Protein AF-F9UIY3-F1 (afdb_monomer_lite)

Foldseek 3Di:
DLVVVCVVVVHDSVVSVVVVVVVVVVCVVVCVPPNPPDDPPPDPPPPDPLPLDDDDLQQWWWDFQFPAIETEHEPEPVLVVVLCQQFPDTDSDDDPDDPPRHKYWYWDDYQAWTWIRINSRTDDIDGGSLVSNVVSLVVLNCRSAVPVQFPDKAQFWKWAPDPPDIDTGHDDPPPCRLLVLLQVLLVPIHTQDHRIWTAHPVGDTTRSRGFGFDFPVSCVVCCVSCVVVVPDDPDDVGTDGGGRD

Sequence (245 aa):
MARAIADRFDLEEKVAWQHLAALSHQWRSAGLFDPPETAISSAPQIAASPDVSAPPAALLHWFCAGDRRVGLAVDDEYLARRLFDLLPSVERAAPTGSAADGHWLHLRGDSSAWRIIVDGCPGETGIGAEHALVETIGALIEIGCRAEERLLVVHGAGLSFDDRQALLLIAPGGSGKTTLAAALNAAGYGLLSDDVVPVEEDGALIALGTPLCVKAGSWSVLAACRPDLSNDSLTSNAFYLRRFL

Radius of gyration: 20.59 Å; chains: 1; bounding box: 48×45×49 Å

Structure (mmCIF, N/CA/C/O backbone):
data_AF-F9UIY3-F1
#
_entry.id   AF-F9UIY3-F1
#
loop_
_atom_site.group_PDB
_atom_site.id
_atom_site.type_symbol
_atom_site.label_atom_id
_atom_site.label_alt_id
_atom_site.label_comp_id
_atom_site.label_asym_id
_atom_site.label_entity_id
_atom_site.label_seq_id
_atom_site.pdbx_PDB_ins_code
_atom_site.Cartn_x
_atom_site.Cartn_y
_atom_site.Cartn_z
_atom_site.occupancy
_atom_site.B_iso_or_equiv
_atom_site.auth_seq_id
_atom_site.auth_comp_id
_atom_site.auth_asym_id
_atom_site.auth_atom_id
_atom_site.pdbx_PDB_model_num
ATOM 1 N N . MET A 1 1 ? 14.385 30.641 13.352 1.00 76.62 1 MET A N 1
ATOM 2 C CA . MET A 1 1 ? 13.870 29.313 12.948 1.00 76.62 1 MET A CA 1
ATOM 3 C C . MET A 1 1 ? 14.113 28.260 14.024 1.00 76.62 1 MET A C 1
ATOM 5 O O . MET A 1 1 ? 13.132 27.732 14.517 1.00 76.62 1 MET A O 1
ATOM 9 N N . ALA A 1 2 ? 15.357 28.019 14.464 1.00 79.56 2 ALA A N 1
ATOM 10 C CA . ALA A 1 2 ? 15.665 27.050 15.530 1.00 79.56 2 ALA A CA 1
ATOM 11 C C . ALA A 1 2 ? 14.848 27.245 16.814 1.00 79.56 2 ALA A C 1
ATOM 13 O O . ALA A 1 2 ? 14.231 26.299 17.278 1.00 79.56 2 ALA A O 1
ATOM 14 N N . ARG A 1 3 ? 14.751 28.482 17.316 1.00 76.50 3 ARG A N 1
ATOM 15 C CA . ARG A 1 3 ? 13.919 28.814 18.481 1.00 76.50 3 ARG A CA 1
ATOM 16 C C . ARG A 1 3 ? 12.433 28.479 18.296 1.00 76.50 3 ARG A C 1
ATOM 18 O O . ARG A 1 3 ? 11.828 27.898 19.175 1.00 76.50 3 ARG A O 1
ATOM 25 N N . ALA A 1 4 ? 11.871 28.735 17.113 1.00 77.06 4 ALA A N 1
ATOM 26 C CA . ALA A 1 4 ? 10.478 28.387 16.814 1.00 77.06 4 ALA A CA 1
ATOM 27 C C . ALA A 1 4 ? 10.241 26.864 16.745 1.00 77.06 4 ALA A C 1
ATOM 29 O O . ALA A 1 4 ? 9.156 26.395 17.070 1.00 77.06 4 ALA A O 1
ATOM 30 N N . ILE A 1 5 ? 11.248 26.090 16.326 1.00 78.81 5 ILE A N 1
ATOM 31 C CA . ILE A 1 5 ? 11.211 24.619 16.349 1.00 78.81 5 ILE A CA 1
ATOM 32 C C . ILE A 1 5 ? 11.377 24.109 17.782 1.00 78.81 5 ILE A C 1
ATOM 34 O O . ILE A 1 5 ? 10.637 23.225 18.197 1.00 78.81 5 ILE A O 1
ATOM 38 N N . ALA A 1 6 ? 12.301 24.694 18.542 1.00 86.25 6 ALA A N 1
ATOM 39 C CA . ALA A 1 6 ? 12.521 24.388 19.949 1.00 86.25 6 ALA A CA 1
ATOM 40 C C . ALA A 1 6 ? 11.232 24.565 20.762 1.00 86.25 6 ALA A C 1
ATOM 42 O O . ALA A 1 6 ? 10.777 23.621 21.398 1.00 86.25 6 ALA A O 1
ATOM 43 N N . ASP A 1 7 ? 10.578 25.720 20.613 1.00 77.56 7 ASP A N 1
ATOM 44 C CA . ASP A 1 7 ? 9.331 26.044 21.306 1.00 77.56 7 ASP A CA 1
ATOM 45 C C . ASP A 1 7 ? 8.163 25.135 20.874 1.00 77.56 7 ASP A C 1
ATOM 47 O O . ASP A 1 7 ? 7.302 24.797 21.681 1.00 77.56 7 ASP A O 1
ATOM 51 N N . ARG A 1 8 ? 8.105 24.725 19.597 1.00 79.81 8 ARG A N 1
ATOM 52 C CA . ARG A 1 8 ? 6.998 23.901 19.078 1.00 79.81 8 ARG A CA 1
ATOM 53 C C . ARG A 1 8 ? 7.124 22.414 19.408 1.00 79.81 8 ARG A C 1
ATOM 55 O O . ARG A 1 8 ? 6.102 21.735 19.474 1.00 79.81 8 ARG A O 1
ATOM 62 N N . PHE A 1 9 ? 8.343 21.913 19.571 1.00 78.75 9 PHE A N 1
ATOM 63 C CA . PHE A 1 9 ? 8.617 20.492 19.802 1.00 78.75 9 PHE A CA 1
ATOM 64 C C . PHE A 1 9 ? 9.199 20.203 21.192 1.00 78.75 9 PHE A C 1
ATOM 66 O O . PHE A 1 9 ? 9.647 19.085 21.421 1.00 78.75 9 PHE A O 1
ATOM 73 N N . ASP A 1 10 ? 9.179 21.190 22.095 1.00 87.44 10 ASP A N 1
ATOM 74 C CA . ASP A 1 10 ? 9.712 21.100 23.462 1.00 87.44 10 ASP A CA 1
ATOM 75 C C . ASP A 1 10 ? 11.163 20.584 23.497 1.00 87.44 10 ASP A C 1
ATOM 77 O O . ASP A 1 10 ? 11.534 19.676 24.238 1.00 87.44 10 ASP A O 1
ATOM 81 N N . LEU A 1 11 ? 11.994 21.137 22.608 1.00 86.69 11 LEU A N 1
ATOM 82 C CA . LEU A 1 11 ? 13.413 20.805 22.505 1.00 86.69 11 LEU A CA 1
ATOM 83 C C . LEU A 1 11 ? 14.258 21.930 23.095 1.00 86.69 11 LEU A C 1
ATOM 85 O O . LEU A 1 11 ? 13.930 23.107 22.960 1.00 86.69 11 LEU A O 1
ATOM 89 N N . GLU A 1 12 ? 15.426 21.592 23.641 1.00 93.19 12 GLU A N 1
ATOM 90 C CA . GLU A 1 12 ? 16.447 22.606 23.900 1.00 93.19 12 GLU A CA 1
ATOM 91 C C . GLU A 1 12 ? 16.850 23.293 22.585 1.00 93.19 12 GLU A C 1
ATOM 93 O O . GLU A 1 12 ? 17.126 22.632 21.578 1.00 93.19 12 GLU A O 1
ATOM 98 N N . GLU A 1 13 ? 16.957 24.626 22.587 1.00 90.56 13 GLU A N 1
ATOM 99 C CA . GLU A 1 13 ? 17.283 25.399 21.378 1.00 90.56 13 GLU A CA 1
ATOM 100 C C . GLU A 1 13 ? 18.596 24.933 20.724 1.00 90.56 13 GLU A C 1
ATOM 102 O O . GLU A 1 13 ? 18.718 24.906 19.498 1.00 90.56 13 GLU A O 1
ATOM 107 N N . LYS A 1 14 ? 19.560 24.479 21.535 1.00 90.81 14 LYS A N 1
ATOM 108 C CA . LYS A 1 14 ? 20.824 23.898 21.067 1.00 90.81 14 LYS A CA 1
ATOM 109 C C . LYS A 1 14 ? 20.617 22.612 20.257 1.00 90.81 14 LYS A C 1
ATOM 111 O O . LYS A 1 14 ? 21.277 22.433 19.236 1.00 90.81 14 LYS A O 1
ATOM 116 N N . VAL A 1 15 ? 19.701 21.744 20.684 1.00 84.56 15 VAL A N 1
ATOM 117 C CA . VAL A 1 15 ? 19.361 20.492 19.989 1.00 84.56 15 VAL A CA 1
ATOM 118 C C . VAL A 1 15 ? 18.613 20.796 18.691 1.00 84.56 15 VAL A C 1
ATOM 120 O O . VAL A 1 15 ? 18.961 20.264 17.638 1.00 84.56 15 VAL A O 1
ATOM 123 N N . ALA A 1 16 ? 17.658 21.732 18.721 1.00 87.12 16 ALA A N 1
ATOM 124 C CA . ALA A 1 16 ? 16.969 22.192 17.514 1.00 87.12 16 ALA A CA 1
ATOM 125 C C . ALA A 1 16 ? 17.950 22.774 16.476 1.00 87.12 16 ALA A C 1
ATOM 127 O O . ALA A 1 16 ? 17.826 22.506 15.279 1.00 87.12 16 ALA A O 1
ATOM 128 N N . TRP A 1 17 ? 18.968 23.517 16.926 1.00 92.75 17 TRP A N 1
ATOM 129 C CA . TRP A 1 17 ? 20.051 24.001 16.066 1.00 92.75 17 TRP A CA 1
ATOM 130 C C . TRP A 1 17 ? 20.895 22.879 15.471 1.00 92.75 17 TRP A C 1
ATOM 132 O O . TRP A 1 17 ? 21.209 22.934 14.284 1.00 92.75 17 TRP A O 1
ATOM 142 N N . GLN A 1 18 ? 21.252 21.864 16.258 1.00 89.62 18 GLN A N 1
ATOM 143 C CA . GLN A 1 18 ? 22.006 20.712 15.763 1.00 89.62 18 GLN A CA 1
ATOM 144 C C . GLN A 1 18 ? 21.230 19.957 14.681 1.00 89.62 18 GLN A C 1
ATOM 146 O O . GLN A 1 18 ? 21.801 19.635 13.641 1.00 89.62 18 GLN A O 1
ATOM 151 N N . HIS A 1 19 ? 19.926 19.747 14.878 1.00 83.19 19 HIS A N 1
ATOM 152 C CA . HIS A 1 19 ? 19.066 19.115 13.877 1.00 83.19 19 HIS A CA 1
ATOM 153 C C . HIS A 1 19 ? 18.969 19.951 12.600 1.00 83.19 19 HIS A C 1
ATOM 155 O O . HIS A 1 19 ? 19.180 19.426 11.511 1.00 83.19 19 HIS A O 1
ATOM 161 N N . LEU A 1 20 ? 18.727 21.261 12.716 1.00 88.19 20 LEU A N 1
ATOM 162 C CA . LEU A 1 20 ? 18.689 22.150 11.555 1.00 88.19 20 LEU A CA 1
ATOM 163 C C . LEU A 1 20 ? 20.026 22.199 10.809 1.00 88.19 20 LEU A C 1
ATOM 165 O O . LEU A 1 20 ? 20.033 22.227 9.579 1.00 88.19 20 LEU A O 1
ATOM 169 N N . ALA A 1 21 ? 21.149 22.199 11.529 1.00 87.62 21 ALA A N 1
ATOM 170 C CA . ALA A 1 21 ? 22.480 22.204 10.934 1.00 87.62 21 ALA A CA 1
ATOM 171 C C . ALA A 1 21 ? 22.784 20.885 10.209 1.00 87.62 21 ALA A C 1
ATOM 173 O O . ALA A 1 21 ? 23.282 20.919 9.086 1.00 87.62 21 ALA A O 1
ATOM 174 N N . ALA A 1 22 ? 22.438 19.742 10.808 1.00 84.25 22 ALA A N 1
ATOM 175 C CA . ALA A 1 22 ? 22.593 18.429 10.186 1.00 84.25 22 ALA A CA 1
ATOM 176 C C . ALA A 1 22 ? 21.735 18.300 8.919 1.00 84.25 22 ALA A C 1
ATOM 178 O O . ALA A 1 22 ? 22.232 17.884 7.876 1.00 84.25 22 ALA A O 1
ATOM 179 N N . LEU A 1 23 ? 20.477 18.736 8.987 1.00 83.69 23 LEU A N 1
ATOM 180 C CA . LEU A 1 23 ? 19.532 18.702 7.872 1.00 83.69 23 LEU A CA 1
ATOM 181 C C . LEU A 1 23 ? 19.966 19.645 6.736 1.00 83.69 23 LEU A C 1
ATOM 183 O O . LEU A 1 23 ? 20.002 19.254 5.574 1.00 83.69 23 LEU A O 1
ATOM 187 N N . SER A 1 24 ? 20.416 20.857 7.078 1.00 85.81 24 SER A N 1
ATOM 188 C CA . SER A 1 24 ? 20.972 21.806 6.103 1.00 85.81 24 SER A CA 1
ATOM 189 C C . SER A 1 24 ? 22.255 21.282 5.460 1.00 85.81 24 SER A C 1
ATOM 191 O O . SER A 1 24 ? 22.459 21.463 4.262 1.00 85.81 24 SER A O 1
ATOM 193 N N . HIS A 1 25 ? 23.124 20.624 6.233 1.00 82.06 25 HIS A N 1
ATOM 194 C CA . HIS A 1 25 ? 24.314 19.973 5.696 1.00 82.06 25 HIS A CA 1
ATOM 195 C C . HIS A 1 25 ? 23.928 18.844 4.739 1.00 82.06 25 HIS A C 1
ATOM 197 O O . HIS A 1 25 ? 24.487 18.781 3.648 1.00 82.06 25 HIS A O 1
ATOM 203 N N . GLN A 1 26 ? 22.991 17.970 5.116 1.00 73.62 26 GLN A N 1
ATOM 204 C CA . GLN A 1 26 ? 22.518 16.879 4.259 1.00 73.62 26 GLN A CA 1
ATOM 205 C C . GLN A 1 26 ? 21.964 17.413 2.938 1.00 73.62 26 GLN A C 1
ATOM 207 O O . GLN A 1 26 ? 22.351 16.945 1.869 1.00 73.62 26 GLN A O 1
ATOM 212 N N . TRP A 1 27 ? 21.127 18.448 2.998 1.00 79.81 27 TRP A N 1
ATOM 213 C CA . TRP A 1 27 ? 20.555 19.077 1.810 1.00 79.81 27 TRP A CA 1
ATOM 214 C C . TRP A 1 27 ? 21.614 19.757 0.941 1.00 79.81 27 TRP A C 1
ATOM 216 O O . TRP A 1 27 ? 21.581 19.607 -0.275 1.00 79.81 27 TRP A O 1
ATOM 226 N N . ARG A 1 28 ? 22.616 20.416 1.535 1.00 81.19 28 ARG A N 1
ATOM 227 C CA . ARG A 1 28 ? 23.766 20.952 0.785 1.00 81.19 28 ARG A CA 1
ATOM 228 C C . ARG A 1 28 ? 24.601 19.856 0.132 1.00 81.19 28 ARG A C 1
ATOM 230 O O . ARG A 1 28 ? 24.952 19.989 -1.032 1.00 81.19 28 ARG A O 1
ATOM 237 N N . SER A 1 29 ? 24.889 18.761 0.837 1.00 71.88 29 SER A N 1
ATOM 238 C CA . SER A 1 29 ? 25.613 17.624 0.251 1.00 71.88 29 SER A CA 1
ATOM 239 C C . SER A 1 29 ? 24.822 16.920 -0.852 1.00 71.88 29 SER A C 1
ATOM 241 O O . SER A 1 29 ? 25.423 16.326 -1.738 1.00 71.88 29 SER A O 1
ATOM 243 N N . ALA A 1 30 ? 23.492 17.020 -0.816 1.00 69.62 30 ALA A N 1
ATOM 244 C CA . ALA A 1 30 ? 22.598 16.526 -1.855 1.00 69.62 30 ALA A CA 1
ATOM 245 C C . ALA A 1 30 ? 22.341 17.550 -2.982 1.00 69.62 30 ALA A C 1
ATOM 247 O O . ALA A 1 30 ? 21.572 17.259 -3.892 1.00 69.62 30 ALA A O 1
ATOM 248 N N . GLY A 1 31 ? 22.947 18.746 -2.935 1.00 74.88 31 GLY A N 1
ATOM 249 C CA . GLY A 1 31 ? 22.770 19.788 -3.956 1.00 74.88 31 GLY A CA 1
ATOM 250 C C . GLY A 1 31 ? 21.404 20.491 -3.946 1.00 74.88 31 GLY A C 1
ATOM 251 O O . GLY A 1 31 ? 21.043 21.130 -4.928 1.00 74.88 31 GLY A O 1
ATOM 252 N N . LEU A 1 32 ? 20.639 20.384 -2.855 1.00 70.69 32 LEU A N 1
ATOM 253 C CA . LEU A 1 32 ? 19.290 20.958 -2.718 1.00 70.69 32 LEU A CA 1
ATOM 254 C C . LEU A 1 32 ? 19.290 22.438 -2.302 1.00 70.69 32 LEU A C 1
ATOM 256 O O . LEU A 1 32 ? 18.261 23.105 -2.388 1.00 70.69 32 LEU A O 1
ATOM 260 N N . PHE A 1 33 ? 20.432 22.955 -1.845 1.00 62.00 33 PHE A N 1
ATOM 261 C CA . PHE A 1 33 ? 20.651 24.384 -1.632 1.00 62.00 33 PHE A CA 1
ATOM 262 C C . PHE A 1 33 ? 21.690 24.864 -2.636 1.00 62.00 33 PHE A C 1
ATOM 264 O O . PHE A 1 33 ? 22.816 24.372 -2.611 1.00 62.00 33 PHE A O 1
ATOM 271 N N . ASP A 1 34 ? 21.290 25.815 -3.479 1.00 64.75 34 ASP A N 1
ATOM 272 C CA . ASP A 1 34 ? 22.100 26.423 -4.538 1.00 64.75 34 ASP A CA 1
ATOM 273 C C . ASP A 1 34 ? 22.605 25.391 -5.564 1.00 64.75 34 ASP A C 1
ATOM 275 O O . ASP A 1 34 ? 23.773 24.988 -5.520 1.00 64.75 34 ASP A O 1
ATOM 279 N N . PRO A 1 35 ? 21.739 24.930 -6.493 1.00 49.00 35 PRO A N 1
ATOM 280 C CA . PRO A 1 35 ? 22.178 24.024 -7.543 1.00 49.00 35 PRO A CA 1
ATOM 281 C C . PRO A 1 35 ? 23.314 24.701 -8.326 1.00 49.00 35 PRO A C 1
ATOM 283 O O . PRO A 1 35 ? 23.153 25.851 -8.747 1.00 49.00 35 PRO A O 1
ATOM 286 N N . PRO A 1 36 ? 24.470 24.043 -8.528 1.00 47.81 36 PRO A N 1
ATOM 287 C CA . PRO A 1 36 ? 25.492 24.595 -9.399 1.00 47.81 36 PRO A CA 1
ATOM 288 C C . PRO A 1 36 ? 24.875 24.794 -10.785 1.00 47.81 36 PRO A C 1
ATOM 290 O O . PRO A 1 36 ? 24.296 23.866 -11.349 1.00 47.81 36 PRO A O 1
ATOM 293 N N . GLU A 1 37 ? 25.028 25.997 -11.345 1.00 53.88 37 GLU A N 1
ATOM 294 C CA . GLU A 1 37 ? 24.486 26.383 -12.660 1.00 53.88 37 GLU A CA 1
ATOM 295 C C . GLU A 1 37 ? 24.997 25.478 -13.803 1.00 53.88 37 GLU A C 1
ATOM 297 O O . GLU A 1 37 ? 24.464 25.468 -14.907 1.00 53.88 37 GLU A O 1
ATOM 302 N N . THR A 1 38 ? 25.978 24.625 -13.515 1.00 55.06 38 THR A N 1
ATOM 303 C CA . THR A 1 38 ? 26.432 23.535 -14.373 1.00 55.06 38 THR A CA 1
ATOM 304 C C . THR A 1 38 ? 26.946 22.375 -13.525 1.00 55.06 38 THR A C 1
ATOM 306 O O . THR A 1 38 ? 28.125 22.333 -13.188 1.00 55.06 38 THR A O 1
ATOM 309 N N . ALA A 1 39 ? 26.074 21.428 -13.189 1.00 44.16 39 ALA A N 1
ATOM 310 C CA . ALA A 1 39 ? 26.413 20.006 -13.099 1.00 44.16 39 ALA A CA 1
ATOM 311 C C . ALA A 1 39 ? 25.128 19.196 -12.908 1.00 44.16 39 ALA A C 1
ATOM 313 O O . ALA A 1 39 ? 24.827 18.710 -11.819 1.00 44.16 39 ALA A O 1
ATOM 314 N N . ILE A 1 40 ? 24.390 18.994 -14.001 1.00 43.31 40 ILE A N 1
ATOM 315 C CA . ILE A 1 40 ? 23.581 17.782 -14.136 1.00 43.31 40 ILE A CA 1
ATOM 316 C C . ILE A 1 40 ? 24.600 16.641 -14.198 1.00 43.31 40 ILE A C 1
ATOM 318 O O . ILE A 1 40 ? 25.069 16.258 -15.267 1.00 43.31 40 ILE A O 1
ATOM 322 N N . SER A 1 41 ? 25.031 16.162 -13.031 1.00 41.19 41 SER A N 1
ATOM 323 C CA . SER A 1 41 ? 25.686 14.870 -12.928 1.00 41.19 41 SER A CA 1
ATOM 324 C C . SER A 1 41 ? 24.616 13.863 -13.301 1.00 41.19 41 SER A C 1
ATOM 326 O O . SER A 1 41 ? 23.748 13.547 -12.490 1.00 41.19 41 SER A O 1
ATOM 328 N N . SER A 1 42 ? 24.630 13.427 -14.558 1.00 43.12 42 SER A N 1
ATOM 329 C CA . SER A 1 42 ? 23.794 12.334 -15.023 1.00 43.12 42 SER A CA 1
ATOM 330 C C . SER A 1 42 ? 23.972 11.177 -14.046 1.00 43.12 42 SER A C 1
ATOM 332 O O . SER A 1 42 ? 25.075 10.631 -13.934 1.00 43.12 42 SER A O 1
ATOM 334 N N . ALA A 1 43 ? 22.896 10.818 -13.339 1.00 41.66 43 ALA A N 1
ATOM 335 C CA . ALA A 1 43 ? 22.766 9.499 -12.737 1.00 41.66 43 ALA A CA 1
ATOM 336 C C . ALA A 1 43 ? 23.240 8.456 -13.765 1.00 41.66 43 ALA A C 1
ATOM 338 O O . ALA A 1 43 ? 23.089 8.718 -14.966 1.00 41.66 43 ALA A O 1
ATOM 339 N N . PRO A 1 44 ? 23.833 7.319 -13.352 1.00 38.59 44 PRO A N 1
ATOM 340 C CA . PRO A 1 44 ? 24.187 6.264 -14.292 1.00 38.59 44 PRO A CA 1
ATOM 341 C C . PRO A 1 44 ? 22.975 6.001 -15.183 1.00 38.59 44 PRO A C 1
ATOM 343 O O . PRO A 1 44 ? 21.938 5.531 -14.720 1.00 38.59 44 PRO A O 1
ATOM 346 N N . GLN A 1 45 ? 23.084 6.416 -16.447 1.00 43.41 45 GLN A N 1
ATOM 347 C CA . GLN A 1 45 ? 22.032 6.226 -17.422 1.00 43.41 45 GLN A CA 1
ATOM 348 C C . GLN A 1 45 ? 21.975 4.726 -17.638 1.00 43.41 45 GLN A C 1
ATOM 350 O O . GLN A 1 45 ? 22.815 4.156 -18.336 1.00 43.41 45 GLN A O 1
ATOM 355 N N . ILE A 1 46 ? 20.999 4.080 -17.001 1.00 48.81 46 ILE A N 1
ATOM 356 C CA . ILE A 1 46 ? 20.560 2.759 -17.419 1.00 48.81 46 ILE A CA 1
ATOM 357 C C . ILE A 1 46 ? 20.267 2.915 -18.907 1.00 48.81 46 ILE A C 1
ATOM 359 O O . ILE A 1 46 ? 19.426 3.732 -19.289 1.00 48.81 46 ILE A O 1
ATOM 363 N N . ALA A 1 47 ? 21.052 2.220 -19.733 1.00 44.94 47 ALA A N 1
ATOM 364 C CA . ALA A 1 47 ? 21.022 2.364 -21.176 1.00 44.94 47 ALA A CA 1
ATOM 365 C C . ALA A 1 47 ? 19.569 2.299 -21.657 1.00 44.94 47 ALA A C 1
ATOM 367 O O . ALA A 1 47 ? 18.881 1.291 -21.484 1.00 44.94 47 ALA A O 1
ATOM 368 N N . ALA A 1 48 ? 19.087 3.406 -22.216 1.00 44.91 48 ALA A N 1
ATOM 369 C CA . ALA A 1 48 ? 17.751 3.485 -22.761 1.00 44.91 48 ALA A CA 1
ATOM 370 C C . ALA A 1 48 ? 17.664 2.555 -23.978 1.00 44.91 48 ALA A C 1
ATOM 372 O O . ALA A 1 48 ? 18.117 2.884 -25.068 1.00 44.91 48 ALA A O 1
ATOM 373 N N . SER A 1 49 ? 17.054 1.390 -23.793 1.00 54.66 49 SER A N 1
ATOM 374 C CA . SER A 1 49 ? 16.189 0.817 -24.820 1.00 54.66 49 SER A CA 1
ATOM 375 C C . SER A 1 49 ? 14.755 1.009 -24.327 1.00 54.66 49 SER A C 1
ATOM 377 O O . SER A 1 49 ? 14.417 0.504 -23.252 1.00 54.66 49 SER A O 1
ATOM 379 N N . PRO A 1 50 ? 13.923 1.807 -25.021 1.00 56.72 50 PRO A N 1
ATOM 380 C CA . PRO A 1 50 ? 12.608 2.175 -24.540 1.00 56.72 50 PRO A CA 1
ATOM 381 C C . PRO A 1 50 ? 11.638 1.088 -24.977 1.00 56.72 50 PRO A C 1
ATOM 383 O O . PRO A 1 50 ? 10.779 1.335 -25.817 1.00 56.72 50 PRO A O 1
ATOM 386 N N . ASP A 1 51 ? 11.769 -0.124 -24.436 1.00 60.62 51 ASP A N 1
ATOM 387 C CA . ASP A 1 51 ? 10.643 -1.040 -24.545 1.00 60.62 51 ASP A CA 1
ATOM 388 C C . ASP A 1 51 ? 9.635 -0.678 -23.460 1.00 60.62 51 ASP A C 1
ATOM 390 O O . ASP A 1 51 ? 9.640 -1.184 -22.340 1.00 60.62 51 ASP A O 1
ATOM 394 N N . VAL A 1 52 ? 8.883 0.359 -23.804 1.00 68.62 52 VAL A N 1
ATOM 395 C CA . VAL A 1 52 ? 7.779 0.955 -23.061 1.00 68.62 52 VAL A CA 1
ATOM 396 C C . VAL A 1 52 ? 6.470 0.227 -23.411 1.00 68.62 52 VAL A C 1
ATOM 398 O O . VAL A 1 52 ? 5.391 0.594 -22.952 1.00 68.62 52 VAL A O 1
ATOM 401 N N . SER A 1 53 ? 6.559 -0.813 -24.246 1.00 75.00 53 SER A N 1
ATOM 402 C CA . SER A 1 53 ? 5.428 -1.664 -24.564 1.00 75.00 53 SER A CA 1
ATOM 403 C C . SER A 1 53 ? 4.939 -2.400 -23.322 1.00 75.00 53 SER A C 1
ATOM 405 O O . SER A 1 53 ? 5.697 -2.691 -22.391 1.00 75.00 53 SER A O 1
ATOM 407 N N . ALA A 1 54 ? 3.638 -2.682 -23.316 1.00 76.56 54 ALA A N 1
ATOM 408 C CA . ALA A 1 54 ? 3.047 -3.498 -22.278 1.00 76.56 54 ALA A CA 1
ATOM 409 C C . ALA A 1 54 ? 3.709 -4.887 -22.279 1.00 76.56 54 ALA A C 1
ATOM 411 O O . ALA A 1 54 ? 3.886 -5.479 -23.353 1.00 76.56 54 ALA A O 1
ATOM 412 N N . PRO A 1 55 ? 4.044 -5.439 -21.102 1.00 81.88 55 PRO A N 1
ATOM 413 C CA . PRO A 1 55 ? 4.521 -6.808 -21.015 1.00 81.88 55 PRO A CA 1
ATOM 414 C C . PRO A 1 55 ? 3.470 -7.771 -21.596 1.00 81.88 55 PRO A C 1
ATOM 416 O O . PRO A 1 55 ? 2.264 -7.511 -21.507 1.00 81.88 55 PRO A O 1
ATOM 419 N N . PRO A 1 56 ? 3.894 -8.908 -22.180 1.00 78.75 56 PRO A N 1
ATOM 420 C CA . PRO A 1 56 ? 2.970 -9.938 -22.633 1.00 78.75 56 PRO A CA 1
ATOM 421 C C . PRO A 1 56 ? 1.967 -10.301 -21.535 1.00 78.75 56 PRO A C 1
ATOM 423 O O . PRO A 1 56 ? 2.360 -10.549 -20.398 1.00 78.75 56 PRO A O 1
ATOM 426 N N . ALA A 1 57 ? 0.680 -10.409 -21.882 1.00 73.88 57 ALA A N 1
ATOM 427 C CA . ALA A 1 57 ? -0.385 -10.670 -20.908 1.00 73.88 57 ALA A CA 1
ATOM 428 C C . ALA A 1 57 ? -0.163 -11.941 -20.063 1.00 73.88 57 ALA A C 1
ATOM 430 O O . ALA A 1 57 ? -0.642 -12.021 -18.938 1.00 73.88 57 ALA A O 1
ATOM 431 N N . ALA A 1 58 ? 0.594 -12.915 -20.582 1.00 75.06 58 ALA A N 1
ATOM 432 C CA . ALA A 1 58 ? 0.972 -14.136 -19.871 1.00 75.06 58 ALA A CA 1
ATOM 433 C C . ALA A 1 58 ? 1.957 -13.914 -18.703 1.00 75.06 58 ALA A C 1
ATOM 435 O O . ALA A 1 58 ? 2.097 -14.796 -17.861 1.00 75.06 58 ALA A O 1
ATOM 436 N N . LEU A 1 59 ? 2.647 -12.770 -18.662 1.00 82.19 59 LEU A N 1
ATOM 437 C CA . LEU A 1 59 ? 3.562 -12.383 -17.583 1.00 82.19 59 LEU A CA 1
ATOM 438 C C . LEU A 1 59 ? 2.892 -11.483 -16.535 1.00 82.19 59 LEU A C 1
ATOM 440 O O . LEU A 1 59 ? 3.496 -11.198 -15.504 1.00 82.19 59 LEU A O 1
ATOM 444 N N . LEU A 1 60 ? 1.664 -11.022 -16.794 1.00 85.94 60 LEU A N 1
ATOM 445 C CA . LEU A 1 60 ? 0.941 -10.125 -15.901 1.00 85.94 60 LEU A CA 1
ATOM 446 C C . LEU A 1 60 ? 0.196 -10.903 -14.818 1.00 85.94 60 LEU A C 1
ATOM 448 O O . LEU A 1 60 ? -0.608 -11.794 -15.090 1.00 85.94 60 LEU A O 1
ATOM 452 N N . HIS A 1 61 ? 0.435 -10.494 -13.581 1.00 88.12 61 HIS A N 1
ATOM 453 C CA . HIS A 1 61 ? -0.284 -10.929 -12.396 1.00 88.12 61 HIS A CA 1
ATOM 454 C C . HIS A 1 61 ? -1.347 -9.885 -12.046 1.00 88.12 61 HIS A C 1
ATOM 456 O O . HIS A 1 61 ? -1.003 -8.739 -11.761 1.00 88.12 61 HIS A O 1
ATOM 462 N N . TRP A 1 62 ? -2.627 -10.259 -12.087 1.00 86.81 62 TRP A N 1
ATOM 463 C CA . TRP A 1 62 ? -3.731 -9.311 -11.934 1.00 86.81 62 TRP A CA 1
ATOM 464 C C . TRP A 1 62 ? -4.263 -9.266 -10.501 1.00 86.81 62 TRP A C 1
ATOM 466 O O . TRP A 1 62 ? -4.469 -10.300 -9.861 1.00 86.81 62 TRP A O 1
ATOM 476 N N . PHE A 1 63 ? -4.522 -8.052 -10.023 1.00 86.38 63 PHE A N 1
ATOM 477 C CA . PHE A 1 63 ? -5.197 -7.771 -8.757 1.00 86.38 63 PHE A CA 1
ATOM 478 C C . PHE A 1 63 ? -5.951 -6.439 -8.836 1.00 86.38 63 PHE A C 1
ATOM 480 O O . PHE A 1 63 ? -5.903 -5.735 -9.851 1.00 86.38 63 PHE A O 1
ATOM 487 N N . CYS A 1 64 ? -6.656 -6.109 -7.757 1.00 85.69 64 CYS A N 1
ATOM 488 C CA . CYS A 1 64 ? -7.325 -4.828 -7.600 1.00 85.69 64 CYS A CA 1
ATOM 489 C C . CYS A 1 64 ? -6.543 -3.925 -6.639 1.00 85.69 64 CYS A C 1
ATOM 491 O O . CYS A 1 64 ? -6.206 -4.352 -5.536 1.00 85.69 64 CYS A O 1
ATOM 493 N N . ALA A 1 65 ? -6.281 -2.688 -7.056 1.00 87.69 65 ALA A N 1
ATOM 494 C CA . ALA A 1 65 ? -5.865 -1.588 -6.193 1.00 87.69 65 ALA A CA 1
ATOM 495 C C . ALA A 1 65 ? -7.077 -0.660 -6.025 1.00 87.69 65 ALA A C 1
ATOM 497 O O . ALA A 1 65 ? -7.326 0.216 -6.855 1.00 87.69 65 ALA A O 1
ATOM 498 N N . GLY A 1 66 ? -7.896 -0.912 -5.003 1.00 86.50 66 GLY A N 1
ATOM 499 C CA . GLY A 1 66 ? -9.223 -0.304 -4.921 1.00 86.50 66 GLY A CA 1
ATOM 500 C C . GLY A 1 66 ? -10.198 -0.924 -5.916 1.00 86.50 66 GLY A C 1
ATOM 501 O O . GLY A 1 66 ? -10.307 -2.142 -6.035 1.00 86.50 66 GLY A O 1
ATOM 502 N N . ASP A 1 67 ? -10.887 -0.064 -6.657 1.00 84.88 67 ASP A N 1
ATOM 503 C CA . ASP A 1 67 ? -11.746 -0.398 -7.798 1.00 84.88 67 ASP A CA 1
ATOM 504 C C . ASP A 1 67 ? -10.949 -0.621 -9.101 1.00 84.88 67 ASP A C 1
ATOM 506 O O . ASP A 1 67 ? -11.517 -1.016 -10.122 1.00 84.88 67 ASP A O 1
ATOM 510 N N . ARG A 1 68 ? -9.630 -0.368 -9.094 1.00 86.38 68 ARG A N 1
ATOM 511 C CA . ARG A 1 68 ? -8.785 -0.434 -10.289 1.00 86.38 68 ARG A CA 1
ATOM 512 C C . ARG A 1 68 ? -8.176 -1.797 -10.478 1.00 86.38 68 ARG A C 1
ATOM 514 O O . ARG A 1 68 ? -7.477 -2.313 -9.612 1.00 86.38 68 ARG A O 1
ATOM 521 N N . ARG A 1 69 ? -8.340 -2.326 -11.683 1.00 87.00 69 ARG A N 1
ATOM 522 C CA . ARG A 1 69 ? -7.668 -3.543 -12.112 1.00 87.00 69 ARG A CA 1
ATOM 523 C C . ARG A 1 69 ? -6.261 -3.217 -12.601 1.00 87.00 69 ARG A C 1
ATOM 525 O O . ARG A 1 69 ? -6.108 -2.454 -13.556 1.00 87.00 69 ARG A O 1
ATOM 532 N N . VAL A 1 70 ? -5.259 -3.812 -11.956 1.00 89.50 70 VAL A N 1
ATOM 533 C CA . VAL A 1 70 ? -3.842 -3.584 -12.257 1.00 89.50 70 VAL A CA 1
ATOM 534 C C . VAL A 1 70 ? -3.150 -4.910 -12.546 1.00 89.50 70 VAL A C 1
ATOM 536 O O . VAL A 1 70 ? -3.262 -5.865 -11.777 1.00 89.50 70 VAL A O 1
ATOM 539 N N . GLY A 1 71 ? -2.451 -4.981 -13.675 1.00 90.94 71 GLY A N 1
ATOM 540 C CA . GLY A 1 71 ? -1.559 -6.087 -14.002 1.00 90.94 71 GLY A CA 1
ATOM 541 C C . GLY A 1 71 ? -0.130 -5.742 -13.598 1.00 90.94 71 GLY A C 1
ATOM 542 O O . GLY A 1 71 ? 0.400 -4.740 -14.061 1.00 90.94 71 GLY A O 1
ATOM 543 N N . LEU A 1 72 ? 0.520 -6.578 -12.794 1.00 92.69 72 LEU A N 1
ATOM 544 C CA . LEU A 1 72 ? 1.921 -6.411 -12.407 1.00 92.69 72 LEU A CA 1
ATOM 545 C C . LEU A 1 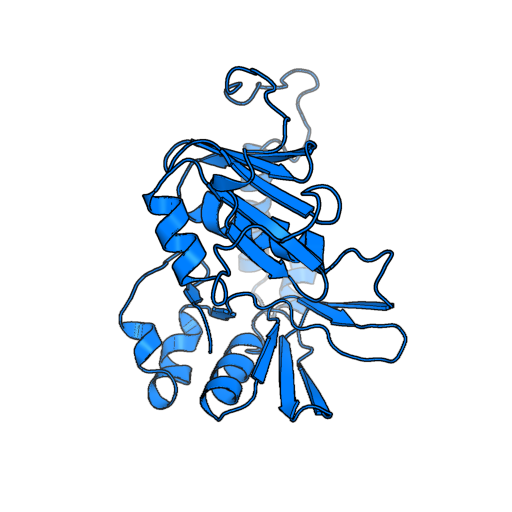72 ? 2.805 -7.453 -13.094 1.00 92.69 72 LEU A C 1
ATOM 547 O O . LEU A 1 72 ? 2.579 -8.654 -12.951 1.00 92.69 72 LEU A O 1
ATOM 551 N N . ALA A 1 73 ? 3.830 -6.993 -13.804 1.00 93.12 73 ALA A N 1
ATOM 552 C CA . ALA A 1 73 ? 4.951 -7.810 -14.256 1.00 93.12 73 ALA A CA 1
ATOM 553 C C . ALA A 1 73 ? 6.210 -7.442 -13.466 1.00 93.12 73 ALA A C 1
ATOM 555 O O . ALA A 1 73 ? 6.451 -6.272 -13.163 1.00 93.12 73 ALA A O 1
ATOM 556 N N . VAL A 1 74 ? 7.029 -8.441 -13.154 1.00 94.31 74 VAL A N 1
ATOM 557 C CA . VAL A 1 74 ? 8.298 -8.266 -12.443 1.00 94.31 74 VAL A CA 1
ATOM 558 C C . VAL A 1 74 ? 9.349 -9.134 -13.127 1.00 94.31 74 VAL A C 1
ATOM 560 O O . VAL A 1 74 ? 9.120 -10.329 -13.296 1.00 94.31 74 VAL A O 1
ATOM 563 N N . ASP A 1 75 ? 10.470 -8.538 -13.540 1.00 93.62 75 ASP A N 1
ATOM 564 C CA . ASP A 1 75 ? 11.543 -9.261 -14.247 1.00 93.62 75 ASP A CA 1
ATOM 565 C C . ASP A 1 75 ? 12.283 -10.248 -13.320 1.00 93.62 75 ASP A C 1
ATOM 567 O O . ASP A 1 75 ? 12.647 -11.349 -13.735 1.00 93.62 75 ASP A O 1
ATOM 571 N N . ASP A 1 76 ? 12.495 -9.862 -12.060 1.00 94.19 76 ASP A N 1
ATOM 572 C CA . ASP A 1 76 ? 13.260 -10.623 -11.070 1.00 94.19 76 ASP A CA 1
ATOM 573 C C . ASP A 1 76 ? 12.366 -11.495 -10.175 1.00 94.19 76 ASP A C 1
ATOM 575 O O . ASP A 1 76 ? 11.436 -11.021 -9.520 1.00 94.19 76 ASP A O 1
ATOM 579 N N . GLU A 1 77 ? 12.674 -12.792 -10.109 1.00 92.81 77 GLU A N 1
ATOM 580 C CA . GLU A 1 77 ? 11.875 -13.783 -9.374 1.00 92.81 77 GLU A CA 1
ATOM 581 C C . GLU A 1 77 ? 11.873 -13.542 -7.855 1.00 92.81 77 GLU A C 1
ATOM 583 O O . GLU A 1 77 ? 10.872 -13.798 -7.176 1.00 92.81 77 GLU A O 1
ATOM 588 N N . TYR A 1 78 ? 12.972 -13.024 -7.301 1.00 91.75 78 TYR A N 1
ATOM 589 C CA . TYR A 1 78 ? 13.052 -12.720 -5.878 1.00 91.75 78 TYR A CA 1
ATOM 590 C C . TYR A 1 78 ? 12.147 -11.538 -5.518 1.00 91.75 78 TYR A C 1
ATOM 592 O O . TYR A 1 78 ? 11.376 -11.641 -4.561 1.00 91.75 78 TYR A O 1
ATOM 600 N N . LEU A 1 79 ? 12.183 -10.454 -6.296 1.00 92.88 79 LEU A N 1
ATOM 601 C CA . LEU A 1 79 ? 11.281 -9.312 -6.140 1.00 92.88 79 LEU A CA 1
ATOM 602 C C . LEU A 1 79 ? 9.822 -9.725 -6.353 1.00 92.88 79 LEU A C 1
ATOM 604 O O . LEU A 1 79 ? 8.972 -9.372 -5.536 1.00 92.88 79 LEU A O 1
ATOM 608 N N . ALA A 1 80 ? 9.544 -10.533 -7.381 1.00 92.38 80 ALA A N 1
ATOM 609 C CA . ALA A 1 80 ? 8.207 -11.042 -7.672 1.00 92.38 80 ALA A CA 1
ATOM 610 C C . ALA A 1 80 ? 7.627 -11.807 -6.475 1.00 92.38 80 ALA A C 1
ATOM 612 O O . ALA A 1 80 ? 6.526 -11.505 -6.015 1.00 92.38 80 ALA A O 1
ATOM 613 N N . ARG A 1 81 ? 8.393 -12.752 -5.913 1.00 89.69 81 ARG A N 1
ATOM 614 C CA . ARG A 1 81 ? 7.975 -13.523 -4.736 1.00 89.69 81 ARG A CA 1
ATOM 615 C C . ARG A 1 81 ? 7.645 -12.611 -3.557 1.00 89.69 81 ARG A C 1
ATOM 617 O O . ARG A 1 81 ? 6.587 -12.755 -2.958 1.00 89.69 81 ARG A O 1
ATOM 624 N N . ARG A 1 82 ? 8.513 -11.638 -3.260 1.00 88.19 82 ARG A N 1
ATOM 625 C CA . ARG A 1 82 ? 8.302 -10.712 -2.136 1.00 88.19 82 ARG A CA 1
ATOM 626 C C . ARG A 1 82 ? 7.091 -9.806 -2.342 1.00 88.19 82 ARG A C 1
ATOM 628 O O . ARG A 1 82 ? 6.363 -9.578 -1.385 1.00 88.19 82 ARG A O 1
ATOM 635 N N . LEU A 1 83 ? 6.852 -9.317 -3.558 1.00 89.19 83 LEU A N 1
ATOM 636 C CA . LEU A 1 83 ? 5.668 -8.513 -3.871 1.00 89.19 83 LEU A CA 1
ATOM 637 C C . LEU A 1 83 ? 4.383 -9.332 -3.737 1.00 89.19 83 LEU A C 1
ATOM 639 O O . LEU A 1 83 ? 3.430 -8.877 -3.114 1.00 89.19 83 LEU A O 1
ATOM 643 N N . PHE A 1 84 ? 4.353 -10.554 -4.266 1.00 87.00 84 PHE A N 1
ATOM 644 C CA . PHE A 1 84 ? 3.152 -11.392 -4.213 1.00 87.00 84 PHE A CA 1
ATOM 645 C C . PHE A 1 84 ? 2.851 -11.945 -2.813 1.00 87.00 84 PHE A C 1
ATOM 647 O O . PHE A 1 84 ? 1.691 -12.224 -2.512 1.00 87.00 84 PHE A O 1
ATOM 654 N N . ASP A 1 85 ? 3.856 -12.038 -1.939 1.00 84.12 85 ASP A N 1
ATOM 655 C CA . ASP A 1 85 ? 3.647 -12.307 -0.513 1.00 84.12 85 ASP A CA 1
ATOM 656 C C . ASP A 1 85 ? 2.973 -11.121 0.206 1.00 84.12 85 ASP A C 1
ATOM 658 O O . ASP A 1 85 ? 2.264 -11.325 1.193 1.00 84.12 85 ASP A O 1
ATOM 662 N N . LEU A 1 86 ? 3.175 -9.887 -0.278 1.00 82.00 86 LEU A N 1
ATOM 663 C CA . LEU A 1 86 ? 2.620 -8.656 0.300 1.00 82.00 86 LEU A CA 1
ATOM 664 C C . LEU A 1 86 ? 1.232 -8.297 -0.233 1.00 82.00 86 LEU A C 1
ATOM 666 O O . LEU A 1 86 ? 0.408 -7.771 0.515 1.00 82.00 86 LEU A O 1
ATOM 670 N N . LEU A 1 87 ? 0.987 -8.558 -1.514 1.00 82.00 87 LEU A N 1
ATOM 671 C CA . LEU A 1 87 ? -0.251 -8.201 -2.197 1.00 82.00 87 LEU A CA 1
ATOM 672 C C . LEU A 1 87 ? -1.352 -9.257 -1.960 1.00 82.00 87 LEU A C 1
ATOM 674 O O . LEU A 1 87 ? -1.051 -10.424 -1.679 1.00 82.00 87 LEU A O 1
ATOM 678 N N . PRO A 1 88 ? -2.640 -8.874 -2.048 1.00 70.94 88 PRO A N 1
ATOM 679 C CA . PRO A 1 88 ? -3.768 -9.791 -1.917 1.00 70.94 88 PRO A CA 1
ATOM 680 C C . PRO A 1 88 ? -3.724 -10.897 -2.980 1.00 70.94 88 PRO A C 1
ATOM 682 O O . PRO A 1 88 ? -2.951 -10.844 -3.936 1.00 70.94 88 PRO A O 1
ATOM 685 N N . SER A 1 89 ? -4.532 -11.945 -2.782 1.00 62.12 89 SER A N 1
ATOM 686 C CA . SER A 1 89 ? -4.523 -13.138 -3.635 1.00 62.12 89 SER A CA 1
ATOM 687 C C . SER A 1 89 ? -4.652 -12.761 -5.108 1.00 62.12 89 SER A C 1
ATOM 689 O O . SER A 1 89 ? -5.650 -12.188 -5.529 1.00 62.12 89 SER A O 1
ATOM 691 N N . VAL A 1 90 ? -3.612 -13.095 -5.864 1.00 59.91 90 VAL A N 1
ATOM 692 C CA . VAL A 1 90 ? -3.468 -12.765 -7.277 1.00 59.91 90 VAL A CA 1
ATOM 693 C C . VAL A 1 90 ? -4.293 -13.733 -8.117 1.00 59.91 90 VAL A C 1
ATOM 695 O O . VAL A 1 90 ? -4.081 -14.948 -8.052 1.00 59.91 90 VAL A O 1
ATOM 698 N N . GLU A 1 91 ? -5.163 -13.213 -8.979 1.00 59.53 91 GLU A N 1
ATOM 699 C CA . GLU A 1 91 ? -5.702 -14.014 -10.073 1.00 59.53 91 GLU A CA 1
ATOM 700 C C . GLU A 1 91 ? -4.665 -14.052 -11.203 1.00 59.53 91 GLU A C 1
ATOM 702 O O . GLU A 1 91 ? -4.371 -13.057 -11.864 1.00 59.53 91 GLU A O 1
ATOM 707 N N . ARG A 1 92 ? -4.070 -15.230 -11.429 1.00 53.88 92 ARG A N 1
ATOM 708 C CA . ARG A 1 92 ? -3.149 -15.466 -12.558 1.00 53.88 92 ARG A CA 1
ATOM 709 C C . ARG A 1 92 ? -3.856 -15.518 -13.913 1.00 53.88 92 ARG A C 1
ATOM 711 O O . ARG A 1 92 ? -3.192 -15.524 -14.945 1.00 53.88 92 ARG A O 1
ATOM 718 N N . ALA A 1 93 ? -5.181 -15.629 -13.927 1.00 48.62 93 ALA A N 1
ATOM 719 C CA . ALA A 1 93 ? -5.918 -15.751 -15.169 1.00 48.62 93 ALA A CA 1
ATOM 720 C C . ALA A 1 93 ? -5.960 -14.393 -15.876 1.00 48.62 93 ALA A C 1
ATOM 722 O O . ALA A 1 93 ? -6.524 -13.423 -15.370 1.00 48.62 93 ALA A O 1
ATOM 723 N N . ALA A 1 94 ? -5.380 -14.340 -17.078 1.00 49.44 94 ALA A N 1
ATOM 724 C CA . ALA A 1 94 ? -5.714 -13.292 -18.026 1.00 49.44 94 ALA A CA 1
ATOM 725 C C . ALA A 1 94 ? -7.245 -13.269 -18.188 1.00 49.44 94 ALA A C 1
ATOM 727 O O . ALA A 1 94 ? -7.870 -14.333 -18.270 1.00 49.44 94 ALA A O 1
ATOM 728 N N . PRO A 1 95 ? -7.862 -12.084 -18.217 1.00 50.38 95 PRO A N 1
ATOM 729 C CA . PRO A 1 95 ? -9.298 -11.996 -18.369 1.00 50.38 95 PRO A CA 1
ATOM 730 C C . PRO A 1 95 ? -9.665 -12.559 -19.744 1.00 50.38 95 PRO A C 1
ATOM 732 O O . PRO A 1 95 ? -8.945 -12.382 -20.730 1.00 50.38 95 PRO A O 1
ATOM 735 N N . THR A 1 96 ? -10.833 -13.178 -19.842 1.00 46.50 96 THR A N 1
ATOM 736 C CA . THR A 1 96 ? -11.572 -13.241 -21.104 1.00 46.50 96 THR A CA 1
ATOM 737 C C . THR A 1 96 ? -12.022 -11.819 -21.453 1.00 46.50 96 THR A C 1
ATOM 739 O O . THR A 1 96 ? -13.152 -11.432 -21.183 1.00 46.50 96 THR A O 1
ATOM 742 N N . GLY A 1 97 ? -11.095 -11.007 -21.959 1.00 51.59 97 GLY A N 1
ATOM 743 C CA . GLY A 1 97 ? -11.258 -9.586 -22.259 1.00 51.59 97 GLY A CA 1
ATOM 744 C C . GLY A 1 97 ? -9.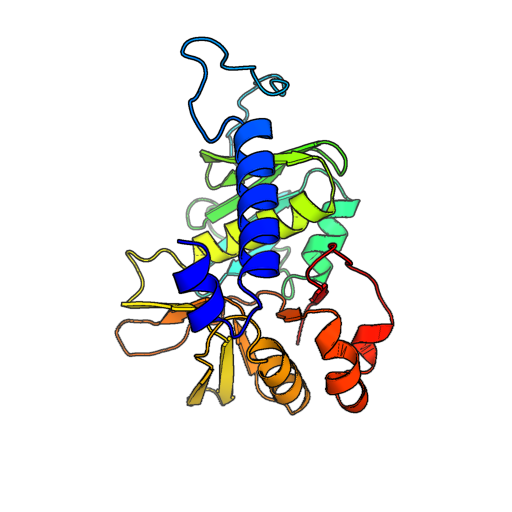949 -9.006 -22.797 1.00 51.59 97 GLY A C 1
ATOM 745 O O . GLY A 1 97 ? -8.876 -9.556 -22.551 1.00 51.59 97 GLY A O 1
ATOM 746 N N . SER A 1 98 ? -10.022 -7.929 -23.579 1.00 46.09 98 SER A N 1
ATOM 747 C CA . SER A 1 98 ? -8.823 -7.266 -24.102 1.00 46.09 98 SER A CA 1
ATOM 748 C C . SER A 1 98 ? -7.959 -6.759 -22.942 1.00 46.09 98 SER A C 1
ATOM 750 O O . SER A 1 98 ? -8.480 -6.189 -21.988 1.00 46.09 98 SER A O 1
ATOM 752 N N . ALA A 1 99 ? -6.633 -6.894 -23.034 1.00 46.22 99 ALA A N 1
ATOM 753 C CA . ALA A 1 99 ? -5.684 -6.269 -22.104 1.00 46.22 99 ALA A CA 1
ATOM 754 C C . ALA A 1 99 ? -5.768 -4.720 -22.079 1.00 46.22 99 ALA A C 1
ATOM 756 O O . ALA A 1 99 ? -5.021 -4.086 -21.345 1.00 46.22 99 ALA A O 1
ATOM 757 N N . ALA A 1 100 ? -6.656 -4.123 -22.882 1.00 49.59 100 ALA A N 1
ATOM 758 C CA . ALA A 1 100 ? -6.849 -2.686 -23.034 1.00 49.59 100 ALA A CA 1
ATOM 759 C C . ALA A 1 100 ? -7.668 -2.006 -21.916 1.00 49.59 100 ALA A C 1
ATOM 761 O O . ALA A 1 100 ? -7.618 -0.785 -21.828 1.00 49.59 100 ALA A O 1
ATOM 762 N N . ASP A 1 101 ? -8.390 -2.751 -21.070 1.00 63.75 101 ASP A N 1
ATOM 763 C CA . ASP A 1 101 ? -9.351 -2.164 -20.111 1.00 63.75 101 ASP A CA 1
ATOM 764 C C . ASP A 1 101 ? -8.821 -2.069 -18.661 1.00 63.75 101 ASP A C 1
ATOM 766 O O . ASP A 1 101 ? -9.598 -2.027 -17.708 1.00 63.75 101 ASP A O 1
ATOM 770 N N . GLY A 1 102 ? -7.500 -2.069 -18.448 1.00 76.69 102 GLY A N 1
ATOM 771 C CA . GLY A 1 102 ? -6.907 -1.965 -17.109 1.00 76.69 102 GLY A CA 1
ATOM 772 C C . GLY A 1 102 ? -5.517 -1.338 -17.109 1.00 76.69 102 GLY A C 1
ATOM 773 O O . GLY A 1 102 ? -4.867 -1.261 -18.150 1.00 76.69 102 GLY A O 1
ATOM 774 N N . HIS A 1 103 ? -5.066 -0.913 -15.929 1.00 88.81 103 HIS A N 1
ATOM 775 C CA . HIS A 1 103 ? -3.713 -0.396 -15.744 1.00 88.81 103 HIS A CA 1
ATOM 776 C C . HIS A 1 103 ? -2.702 -1.544 -15.734 1.00 88.81 103 HIS A C 1
ATOM 778 O O . HIS A 1 103 ? -3.023 -2.676 -15.351 1.00 88.81 103 HIS A O 1
ATOM 784 N N . TRP A 1 104 ? -1.458 -1.261 -16.090 1.00 91.06 104 TRP A N 1
ATOM 785 C CA . TRP A 1 104 ? -0.359 -2.195 -15.895 1.00 91.06 104 TRP A CA 1
ATOM 786 C C . TRP A 1 104 ? 0.889 -1.513 -15.347 1.00 91.06 104 TRP A C 1
ATOM 788 O O . TRP A 1 104 ? 1.195 -0.359 -15.637 1.00 91.06 104 TRP A O 1
ATOM 798 N N . LEU A 1 105 ? 1.618 -2.283 -14.548 1.00 93.31 105 LEU A N 1
ATOM 799 C CA . LEU A 1 105 ? 2.843 -1.909 -13.872 1.00 93.31 105 LEU A CA 1
ATOM 800 C C . LEU A 1 105 ? 3.918 -2.939 -14.215 1.00 93.31 105 LEU A C 1
ATOM 802 O O . LEU A 1 105 ? 3.691 -4.142 -14.094 1.00 93.31 105 LEU A O 1
ATOM 806 N N . HIS A 1 106 ? 5.101 -2.492 -14.625 1.00 94.31 106 HIS A N 1
ATOM 807 C CA . HIS A 1 106 ? 6.241 -3.376 -14.863 1.00 94.31 106 HIS A CA 1
ATOM 808 C C . HIS A 1 106 ? 7.438 -2.926 -14.035 1.00 94.31 106 HIS A C 1
ATOM 810 O O . HIS A 1 106 ? 8.031 -1.883 -14.312 1.00 94.31 106 HIS A O 1
ATOM 816 N N . LEU A 1 107 ? 7.808 -3.735 -13.042 1.00 95.56 107 LEU A N 1
ATOM 817 C CA . LEU A 1 107 ? 9.081 -3.618 -12.341 1.00 95.56 107 LEU A CA 1
ATOM 818 C C . LEU A 1 107 ? 10.165 -4.328 -13.159 1.00 95.56 107 LEU A C 1
ATOM 820 O O . LEU A 1 107 ? 10.275 -5.556 -13.152 1.00 95.56 107 LEU A O 1
ATOM 824 N N . ARG A 1 108 ? 10.939 -3.539 -13.903 1.00 93.75 108 ARG A N 1
ATOM 825 C CA . ARG A 1 108 ? 12.044 -4.015 -14.740 1.00 93.75 108 ARG A CA 1
ATOM 826 C C . ARG A 1 108 ? 13.345 -4.046 -13.955 1.00 93.75 108 ARG A C 1
ATOM 828 O O . ARG A 1 108 ? 13.581 -3.164 -13.129 1.00 93.75 108 ARG A O 1
ATOM 835 N N . GLY A 1 109 ? 14.237 -4.956 -14.331 1.00 92.50 109 GLY A N 1
ATOM 836 C CA . GLY A 1 109 ? 15.554 -5.096 -13.709 1.00 92.50 109 GLY A CA 1
ATOM 837 C C . GLY A 1 109 ? 15.550 -6.081 -12.545 1.00 92.50 109 GLY A C 1
ATOM 838 O O . GLY A 1 109 ? 14.767 -7.026 -12.535 1.00 92.50 109 GLY A O 1
ATOM 839 N N . ASP A 1 110 ? 16.453 -5.883 -11.590 1.00 92.06 110 ASP A N 1
ATOM 840 C CA . ASP A 1 110 ? 16.710 -6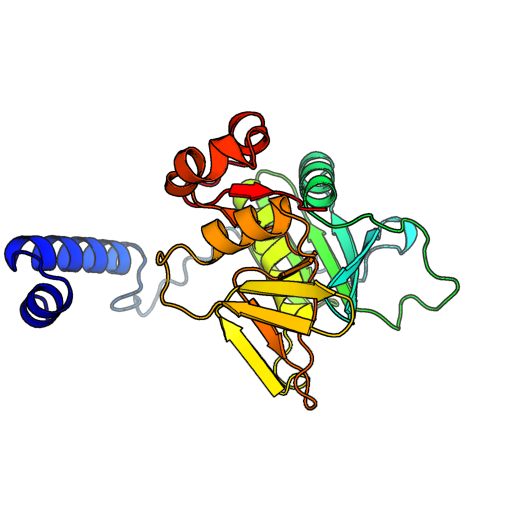.841 -10.518 1.00 92.06 110 ASP A CA 1
ATOM 841 C C . ASP A 1 110 ? 16.904 -6.178 -9.148 1.00 92.06 110 ASP A C 1
ATOM 843 O O . ASP A 1 110 ? 16.740 -4.971 -8.961 1.00 92.06 110 ASP A O 1
ATOM 847 N N . SER A 1 111 ? 17.242 -6.998 -8.151 1.00 89.31 111 SER A N 1
ATOM 848 C CA . SER A 1 111 ? 17.492 -6.554 -6.774 1.00 89.31 111 SER A CA 1
ATOM 849 C C . SER A 1 111 ? 18.608 -5.507 -6.617 1.00 89.31 111 SER A C 1
ATOM 851 O O . SER A 1 111 ? 18.688 -4.869 -5.564 1.00 89.31 111 SER A O 1
ATOM 853 N N . SER A 1 112 ? 19.465 -5.320 -7.624 1.00 88.44 112 SER A N 1
ATOM 854 C CA . SER A 1 112 ? 20.550 -4.340 -7.625 1.00 88.44 112 SER A CA 1
ATOM 855 C C . SER A 1 112 ? 20.134 -3.025 -8.275 1.00 88.44 112 SER A C 1
ATOM 857 O O . SER A 1 112 ? 20.373 -1.974 -7.686 1.00 88.44 112 SER A O 1
ATOM 859 N N . ALA A 1 113 ? 19.476 -3.065 -9.432 1.00 92.62 113 ALA A N 1
ATOM 860 C CA . ALA A 1 113 ? 19.053 -1.883 -10.168 1.00 92.62 113 ALA A CA 1
ATOM 861 C C . ALA A 1 113 ? 17.741 -2.156 -10.896 1.00 92.62 113 ALA A C 1
ATOM 863 O O . ALA A 1 113 ? 17.592 -3.160 -11.597 1.00 92.62 113 ALA A O 1
ATOM 864 N N . TRP A 1 114 ? 16.801 -1.230 -10.756 1.00 94.62 114 TRP A N 1
ATOM 865 C CA . TRP A 1 114 ? 15.441 -1.428 -11.222 1.00 94.62 114 TRP A CA 1
ATOM 866 C C . TRP A 1 114 ? 14.813 -0.126 -11.718 1.00 94.62 114 TRP A C 1
ATOM 868 O O 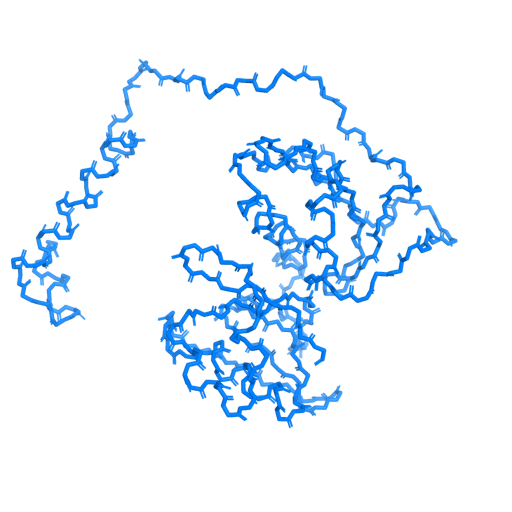. TRP A 1 114 ? 15.283 0.982 -11.439 1.00 94.62 114 TRP A O 1
ATOM 878 N N . ARG A 1 115 ? 13.727 -0.274 -12.474 1.00 94.69 115 ARG A N 1
ATOM 879 C CA . ARG A 1 115 ? 12.848 0.825 -12.885 1.00 94.69 115 ARG A CA 1
ATOM 880 C C . ARG A 1 115 ? 11.403 0.368 -12.948 1.00 94.69 115 ARG A C 1
ATOM 882 O O . ARG A 1 115 ? 11.133 -0.785 -13.276 1.00 94.69 115 ARG A O 1
ATOM 889 N N . ILE A 1 116 ? 10.492 1.293 -12.712 1.00 94.56 116 ILE A N 1
ATOM 890 C CA . ILE A 1 116 ? 9.056 1.074 -12.809 1.00 94.56 116 ILE A CA 1
ATOM 891 C C . ILE A 1 116 ? 8.540 1.690 -14.111 1.00 94.56 116 ILE A C 1
ATOM 893 O O . ILE A 1 116 ? 8.991 2.747 -14.553 1.00 94.56 116 ILE A O 1
ATOM 897 N N . ILE A 1 117 ? 7.609 1.003 -14.767 1.00 93.44 117 ILE A N 1
ATOM 898 C CA . ILE A 1 117 ? 6.872 1.509 -15.928 1.00 93.44 117 ILE A CA 1
ATOM 899 C C . ILE A 1 117 ? 5.384 1.347 -15.630 1.00 93.44 117 ILE A C 1
ATOM 901 O O . ILE A 1 117 ? 4.953 0.232 -15.349 1.00 93.44 117 ILE A O 1
ATOM 905 N N . VAL A 1 118 ? 4.619 2.436 -15.704 1.00 91.94 118 VAL A N 1
ATOM 906 C CA . VAL A 1 118 ? 3.166 2.462 -15.472 1.00 91.94 118 VAL A CA 1
ATOM 907 C C . VAL A 1 118 ? 2.486 2.82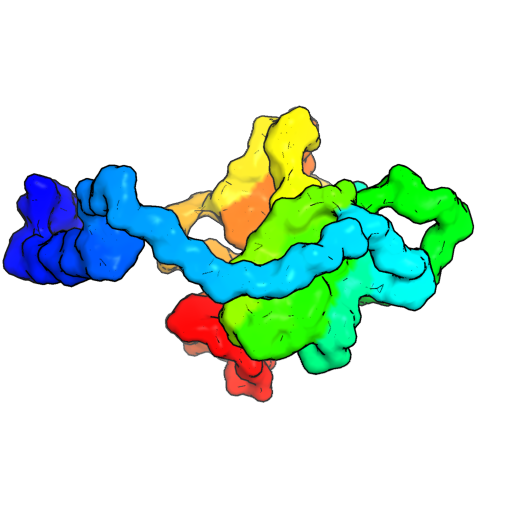8 -16.782 1.00 91.94 118 VAL A C 1
ATOM 909 O O . VAL A 1 118 ? 2.714 3.926 -17.277 1.00 91.94 118 VAL A O 1
ATOM 912 N N . ASP A 1 119 ? 1.681 1.947 -17.371 1.00 90.12 119 ASP A N 1
ATOM 913 C CA . ASP A 1 119 ? 0.942 2.224 -18.619 1.00 90.12 119 ASP A CA 1
ATOM 914 C C . ASP A 1 119 ? 1.805 2.783 -19.768 1.00 90.12 119 ASP A C 1
ATOM 916 O O . ASP A 1 119 ? 1.380 3.617 -20.567 1.00 90.12 119 ASP A O 1
ATOM 920 N N . GLY A 1 120 ? 3.063 2.354 -19.844 1.00 87.50 120 GLY A N 1
ATOM 921 C CA . GLY A 1 120 ? 4.004 2.849 -20.843 1.00 87.50 120 GLY A CA 1
ATOM 922 C C . GLY A 1 120 ? 4.515 4.262 -20.540 1.00 87.50 120 GLY A C 1
ATOM 923 O O . GLY A 1 120 ? 5.065 4.943 -21.396 1.00 87.50 120 GLY A O 1
ATOM 924 N N . CYS A 1 121 ? 4.368 4.743 -19.317 1.00 88.31 121 CYS A N 1
ATOM 925 C CA . CYS A 1 121 ? 5.077 5.910 -18.824 1.00 88.31 121 CYS A CA 1
ATOM 926 C C . CYS A 1 121 ? 6.227 5.432 -17.928 1.00 88.31 121 CYS A C 1
ATOM 928 O O . CYS A 1 121 ? 6.001 4.634 -17.014 1.00 88.31 121 CYS A O 1
ATOM 930 N N . PRO A 1 122 ? 7.482 5.843 -18.195 1.00 87.12 122 PRO A N 1
ATOM 931 C CA . PRO A 1 122 ? 8.578 5.559 -17.280 1.00 87.12 122 PRO A CA 1
ATOM 932 C C . PRO A 1 122 ? 8.301 6.259 -15.945 1.00 87.12 122 PRO A C 1
ATOM 934 O O . PRO A 1 122 ? 8.070 7.466 -15.920 1.00 87.12 122 PRO A O 1
ATOM 937 N N . GLY A 1 123 ? 8.295 5.479 -14.868 1.00 86.31 123 GLY A N 1
ATOM 938 C CA . GLY A 1 123 ? 8.182 5.959 -13.497 1.00 86.31 123 GLY A CA 1
ATOM 939 C C . GLY A 1 123 ? 9.546 5.992 -12.812 1.00 86.31 123 GLY A C 1
ATOM 940 O O . GLY A 1 123 ? 10.570 6.264 -13.444 1.00 86.31 123 GLY A O 1
ATOM 941 N N . GLU A 1 124 ? 9.547 5.680 -11.519 1.00 88.94 124 GLU A N 1
ATOM 942 C CA . GLU A 1 124 ? 10.734 5.725 -10.670 1.00 88.94 124 GLU A CA 1
ATOM 943 C C . GLU A 1 124 ? 11.833 4.739 -11.084 1.00 88.94 124 GLU A C 1
ATOM 945 O O . GLU A 1 124 ? 11.590 3.669 -11.654 1.00 88.94 124 GLU A O 1
ATOM 950 N N . THR A 1 125 ? 13.074 5.099 -10.758 1.00 92.94 125 THR A N 1
ATOM 951 C CA . THR A 1 125 ? 14.251 4.236 -10.923 1.00 92.94 125 THR A CA 1
ATOM 952 C C . THR A 1 125 ? 15.045 4.203 -9.634 1.00 92.94 125 THR A C 1
ATOM 954 O O . THR A 1 125 ? 15.121 5.203 -8.922 1.00 92.94 125 THR A O 1
ATOM 957 N N . GLY A 1 126 ? 15.682 3.077 -9.337 1.00 91.81 126 GLY A N 1
ATOM 958 C CA . GLY A 1 126 ? 16.387 2.956 -8.076 1.00 91.81 126 GLY A CA 1
ATOM 959 C C . GLY A 1 126 ? 17.352 1.791 -8.002 1.00 91.81 126 GLY A C 1
ATOM 960 O O . GLY A 1 126 ? 17.529 1.008 -8.936 1.00 91.81 126 GLY A O 1
ATOM 961 N N . ILE A 1 127 ? 18.003 1.720 -6.847 1.00 89.38 127 ILE A N 1
ATOM 962 C CA . ILE A 1 127 ? 18.974 0.694 -6.486 1.00 89.38 127 ILE A CA 1
ATOM 963 C C . ILE A 1 127 ? 18.468 -0.002 -5.227 1.00 89.38 127 ILE A C 1
ATOM 965 O O . ILE A 1 127 ? 17.946 0.648 -4.320 1.00 89.38 127 ILE A O 1
ATOM 969 N N . GLY A 1 128 ? 18.660 -1.317 -5.160 1.00 88.31 128 GLY A N 1
ATOM 970 C CA . GLY A 1 128 ? 18.335 -2.118 -3.985 1.00 88.31 128 GLY A CA 1
ATOM 971 C C . GLY A 1 128 ? 16.898 -2.644 -3.962 1.00 88.31 128 GLY A C 1
ATOM 972 O O . GLY A 1 128 ? 15.936 -1.944 -4.286 1.00 88.31 128 GLY A O 1
ATOM 973 N N . ALA A 1 129 ? 16.767 -3.893 -3.517 1.00 88.75 129 ALA A N 1
ATOM 974 C CA . ALA A 1 129 ? 15.508 -4.627 -3.520 1.00 88.75 129 ALA A CA 1
ATOM 975 C C . ALA A 1 129 ? 14.415 -3.984 -2.663 1.00 88.75 129 ALA A C 1
ATOM 977 O O . ALA A 1 129 ? 13.274 -3.909 -3.093 1.00 88.75 129 ALA A O 1
ATOM 978 N N . GLU A 1 130 ? 14.742 -3.517 -1.457 1.00 85.56 130 GLU A N 1
ATOM 979 C CA . GLU A 1 130 ? 13.745 -2.929 -0.550 1.00 85.56 130 GLU A CA 1
ATOM 980 C C . GLU A 1 130 ? 13.095 -1.686 -1.150 1.00 85.56 130 GLU A C 1
ATOM 982 O O . GLU A 1 130 ? 11.877 -1.538 -1.084 1.00 85.56 130 GLU A O 1
ATOM 987 N N . HIS A 1 131 ? 13.901 -0.838 -1.789 1.00 87.25 131 HIS A N 1
ATOM 988 C CA . HIS A 1 131 ? 13.405 0.346 -2.475 1.00 87.25 131 HIS A CA 1
ATOM 989 C C . HIS A 1 131 ? 12.499 -0.050 -3.647 1.00 87.25 131 HIS A C 1
ATOM 991 O O . HIS A 1 131 ? 11.427 0.518 -3.798 1.00 87.25 131 HIS A O 1
ATOM 997 N N . ALA A 1 132 ? 12.858 -1.102 -4.394 1.00 92.38 132 ALA A N 1
ATOM 998 C CA . ALA A 1 132 ? 12.013 -1.635 -5.464 1.00 92.38 132 ALA A CA 1
ATOM 999 C C . ALA A 1 132 ? 10.620 -2.037 -4.956 1.00 92.38 132 ALA A C 1
ATOM 1001 O O . ALA A 1 132 ? 9.615 -1.732 -5.593 1.00 92.38 132 ALA A O 1
ATOM 1002 N N . LEU A 1 133 ? 10.553 -2.711 -3.801 1.00 91.00 133 LEU A N 1
ATOM 1003 C CA . LEU A 1 133 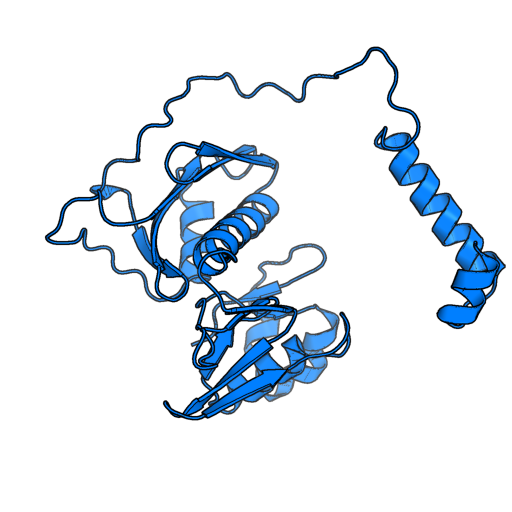? 9.290 -3.153 -3.204 1.00 91.00 133 LEU A CA 1
ATOM 1004 C C . LEU A 1 133 ? 8.419 -1.967 -2.779 1.00 91.00 133 LEU A C 1
ATOM 1006 O O . LEU A 1 133 ? 7.231 -1.942 -3.095 1.00 91.00 133 LEU A O 1
ATOM 1010 N N . VAL A 1 134 ? 9.014 -1.000 -2.074 1.00 88.56 134 VAL A N 1
ATOM 1011 C CA . VAL A 1 134 ? 8.313 0.190 -1.571 1.00 88.56 134 VAL A CA 1
ATOM 1012 C C . VAL A 1 134 ? 7.755 1.014 -2.724 1.00 88.56 134 VAL A C 1
ATOM 1014 O O . VAL A 1 134 ? 6.564 1.309 -2.731 1.00 88.56 134 VAL A O 1
ATOM 1017 N N . GLU A 1 135 ? 8.577 1.307 -3.727 1.00 92.12 135 GLU A N 1
ATOM 1018 C CA . GLU A 1 135 ? 8.182 2.138 -4.867 1.00 92.12 135 GLU A CA 1
ATOM 1019 C C . GLU A 1 135 ? 7.164 1.427 -5.766 1.00 92.12 135 GLU A C 1
ATOM 1021 O O . GLU A 1 135 ? 6.244 2.050 -6.291 1.00 92.12 135 GLU A O 1
ATOM 1026 N N . THR A 1 136 ? 7.236 0.095 -5.874 1.00 93.44 136 THR A N 1
ATOM 1027 C CA . THR A 1 136 ? 6.197 -0.676 -6.575 1.00 93.44 136 THR A CA 1
ATOM 1028 C C . THR A 1 136 ? 4.857 -0.572 -5.850 1.00 93.44 136 THR A C 1
ATOM 1030 O O . THR A 1 136 ? 3.836 -0.361 -6.494 1.00 93.44 136 THR A O 1
ATOM 1033 N N . ILE A 1 137 ? 4.833 -0.685 -4.517 1.00 91.50 137 ILE A N 1
ATOM 1034 C CA . ILE A 1 137 ? 3.599 -0.522 -3.731 1.00 91.50 137 ILE A CA 1
ATOM 1035 C C . ILE A 1 137 ? 3.089 0.920 -3.810 1.00 91.50 137 ILE A C 1
ATOM 1037 O O . ILE A 1 137 ? 1.885 1.119 -3.957 1.00 91.50 137 ILE A O 1
ATOM 1041 N N . GLY A 1 138 ? 3.988 1.906 -3.777 1.00 91.31 138 GLY A N 1
ATOM 1042 C CA . GLY A 1 138 ? 3.667 3.318 -3.984 1.00 91.31 138 GLY A CA 1
ATOM 1043 C C . GLY A 1 138 ? 2.957 3.553 -5.315 1.00 91.31 138 GLY A C 1
ATOM 1044 O O . GLY A 1 138 ? 1.856 4.096 -5.332 1.00 91.31 138 GLY A O 1
ATOM 1045 N N . ALA A 1 139 ? 3.500 3.028 -6.415 1.00 92.69 139 ALA A N 1
ATOM 1046 C CA . ALA A 1 139 ? 2.872 3.134 -7.731 1.00 92.69 139 ALA A CA 1
ATOM 1047 C C . ALA A 1 139 ? 1.468 2.491 -7.780 1.00 92.69 139 ALA A C 1
ATOM 1049 O O . ALA A 1 139 ? 0.563 3.007 -8.434 1.00 92.69 139 ALA A O 1
ATOM 1050 N N . LEU A 1 140 ? 1.245 1.382 -7.063 1.00 91.56 140 LEU A N 1
ATOM 1051 C CA . LEU A 1 140 ? -0.084 0.762 -6.957 1.00 91.56 140 LEU A CA 1
ATOM 1052 C C . LEU A 1 140 ? -1.065 1.617 -6.154 1.00 91.56 140 LEU A C 1
ATOM 1054 O O . LEU A 1 140 ? -2.229 1.746 -6.541 1.00 91.56 140 LEU A O 1
ATOM 1058 N N . ILE A 1 141 ? -0.590 2.215 -5.061 1.00 91.44 141 ILE A N 1
ATOM 1059 C CA . ILE A 1 141 ? -1.358 3.170 -4.262 1.00 91.44 141 ILE A CA 1
ATOM 1060 C C . ILE A 1 141 ? -1.769 4.360 -5.128 1.00 91.44 141 ILE A C 1
ATOM 1062 O O . ILE A 1 141 ? -2.941 4.728 -5.126 1.00 91.44 141 ILE A O 1
ATOM 1066 N N . GLU A 1 142 ? -0.846 4.926 -5.905 1.00 91.56 142 GLU A N 1
ATOM 1067 C CA . GLU A 1 142 ? -1.115 6.061 -6.793 1.00 91.56 142 GLU A CA 1
ATOM 1068 C C . GLU A 1 142 ? -2.192 5.744 -7.832 1.00 91.56 142 GLU A C 1
ATOM 1070 O O . GLU A 1 142 ? -3.121 6.535 -8.009 1.00 91.56 142 GLU A O 1
ATOM 1075 N N . ILE A 1 143 ? -2.129 4.566 -8.466 1.00 90.75 143 ILE A N 1
ATOM 1076 C CA . ILE A 1 143 ? -3.173 4.105 -9.393 1.00 90.75 143 ILE A CA 1
ATOM 1077 C C . ILE A 1 143 ? -4.536 4.052 -8.687 1.00 90.75 143 ILE A C 1
ATOM 1079 O O . ILE A 1 143 ? -5.525 4.544 -9.229 1.00 90.75 143 ILE A O 1
ATOM 1083 N N . GLY A 1 144 ? -4.597 3.500 -7.471 1.00 89.50 144 GLY A N 1
ATOM 1084 C CA . GLY A 1 144 ? -5.838 3.412 -6.695 1.00 89.50 144 GLY A CA 1
ATOM 1085 C C . GLY A 1 144 ? -6.331 4.749 -6.121 1.00 89.50 144 GLY A C 1
ATOM 1086 O O . GLY A 1 144 ? -7.520 4.890 -5.825 1.00 89.50 144 GLY A O 1
ATOM 1087 N N . CYS A 1 145 ? -5.452 5.742 -5.967 1.00 89.88 145 CYS A N 1
ATOM 1088 C CA . CYS A 1 145 ? -5.752 7.019 -5.312 1.00 89.88 145 CYS A CA 1
ATOM 1089 C C . CYS A 1 145 ? -6.032 8.186 -6.257 1.00 89.88 145 CYS A C 1
ATOM 1091 O O . CYS A 1 145 ? -6.343 9.254 -5.734 1.00 89.88 145 CYS A O 1
ATOM 1093 N N . ARG A 1 146 ? -5.902 8.027 -7.585 1.00 84.56 146 ARG A N 1
ATOM 1094 C CA . ARG A 1 146 ? -6.022 9.120 -8.576 1.00 84.56 146 ARG A CA 1
ATOM 1095 C C . ARG A 1 146 ? -7.087 10.149 -8.197 1.00 84.56 146 ARG A C 1
ATOM 1097 O O . ARG A 1 146 ? -8.285 9.882 -8.262 1.00 84.56 146 ARG A O 1
ATOM 1104 N N . ALA A 1 147 ? -6.622 11.310 -7.741 1.00 65.81 147 ALA A N 1
ATOM 1105 C CA . ALA A 1 147 ? -7.440 12.243 -6.979 1.00 65.81 147 ALA A CA 1
ATOM 1106 C C . ALA A 1 147 ? -8.538 12.897 -7.825 1.00 65.81 147 ALA A C 1
ATOM 1108 O O . ALA A 1 147 ? -9.552 13.310 -7.277 1.00 65.81 147 ALA A O 1
ATOM 1109 N N . GLU A 1 148 ? -8.369 12.960 -9.147 1.00 72.06 148 GLU A N 1
ATOM 1110 C CA . GLU A 1 148 ? -9.375 13.481 -10.078 1.00 72.06 148 GLU A CA 1
ATOM 1111 C C . GLU A 1 148 ? -10.654 12.629 -10.110 1.00 72.06 148 GLU A C 1
ATOM 1113 O O . GLU A 1 148 ? -11.683 13.072 -10.615 1.00 72.06 148 GLU A O 1
ATOM 1118 N N . GLU A 1 149 ? -10.584 11.410 -9.576 1.00 77.44 149 GLU A N 1
ATOM 1119 C CA . GLU A 1 149 ? -11.634 10.392 -9.615 1.00 77.44 149 GLU A CA 1
ATOM 1120 C C . GLU A 1 149 ? -12.069 9.970 -8.199 1.00 77.44 149 GLU A C 1
ATOM 1122 O O . GLU A 1 149 ? -12.741 8.952 -8.013 1.00 77.44 149 GLU A O 1
ATOM 1127 N N . ARG A 1 150 ? -11.658 10.740 -7.184 1.00 84.81 150 ARG A N 1
ATOM 1128 C CA . ARG A 1 150 ? -12.013 10.568 -5.771 1.00 84.81 150 ARG A CA 1
ATOM 1129 C C . ARG A 1 150 ? -12.575 11.879 -5.244 1.00 84.81 150 ARG A C 1
ATOM 1131 O O . ARG A 1 150 ? -12.164 12.951 -5.673 1.00 84.81 150 ARG A O 1
ATOM 1138 N N . LEU A 1 151 ? -13.456 11.810 -4.248 1.00 86.94 151 LEU A N 1
ATOM 1139 C CA . LEU A 1 151 ? -13.868 13.008 -3.519 1.00 86.94 151 LEU A CA 1
ATOM 1140 C C . LEU A 1 151 ? -12.669 13.626 -2.794 1.00 86.94 151 LEU A C 1
ATOM 1142 O O . LEU A 1 151 ? -12.473 14.840 -2.808 1.00 86.94 151 LEU A O 1
ATOM 1146 N N . LEU A 1 152 ? -11.887 12.772 -2.130 1.00 90.12 152 LEU A N 1
ATOM 1147 C CA . LEU A 1 152 ? -10.652 13.127 -1.443 1.00 90.12 152 LEU A CA 1
ATOM 1148 C C . LEU A 1 152 ? -9.830 11.872 -1.122 1.00 90.12 152 LEU A C 1
ATOM 1150 O O . LEU A 1 152 ? -10.341 10.751 -1.129 1.00 90.12 152 LEU A O 1
ATOM 1154 N N . VAL A 1 153 ? -8.557 12.074 -0.785 1.00 92.06 153 VAL A N 1
ATOM 1155 C CA . VAL A 1 153 ? -7.667 11.033 -0.256 1.00 92.06 153 VAL A CA 1
ATOM 1156 C C . VAL A 1 153 ? -7.193 11.471 1.124 1.00 92.06 153 VAL A C 1
ATOM 1158 O O . VAL A 1 153 ? -6.569 12.523 1.273 1.00 92.06 153 VAL A O 1
ATOM 1161 N N . VAL A 1 154 ? -7.512 10.689 2.155 1.00 91.25 154 VAL A N 1
ATOM 1162 C CA . VAL A 1 154 ? -7.155 11.009 3.544 1.00 91.25 154 VAL A CA 1
ATOM 1163 C C . VAL A 1 154 ? -5.864 10.318 3.930 1.00 91.25 154 VAL A C 1
ATOM 1165 O O . VAL A 1 154 ? -5.772 9.099 3.833 1.00 91.25 154 VAL A O 1
ATOM 1168 N N . HIS A 1 155 ? -4.907 11.069 4.476 1.00 92.00 155 HIS A N 1
ATOM 1169 C CA . HIS A 1 155 ? -3.766 10.465 5.160 1.00 92.00 155 HIS A CA 1
ATOM 1170 C C . HIS A 1 155 ? -4.209 9.866 6.506 1.00 92.00 155 HIS A C 1
ATOM 1172 O O . HIS A 1 155 ? -4.482 10.586 7.475 1.00 92.00 155 HIS A O 1
ATOM 1178 N N . GLY A 1 156 ? -4.312 8.542 6.568 1.00 92.12 156 GLY A N 1
ATOM 1179 C CA . GLY A 1 156 ? -4.991 7.837 7.648 1.00 92.12 156 GLY A CA 1
ATOM 1180 C C . GLY A 1 156 ? -4.962 6.323 7.485 1.00 92.12 156 GLY A C 1
ATOM 1181 O O . GLY A 1 156 ? -4.229 5.792 6.661 1.00 92.12 156 GLY A O 1
ATOM 1182 N N . ALA A 1 157 ? -5.764 5.633 8.290 1.00 92.94 157 ALA A N 1
ATOM 1183 C CA . ALA A 1 157 ? -6.018 4.205 8.123 1.00 92.94 157 ALA A CA 1
ATOM 1184 C C . ALA A 1 157 ? -7.527 3.947 8.110 1.00 92.94 157 ALA A C 1
ATOM 1186 O O . ALA A 1 157 ? -8.258 4.517 8.923 1.00 92.94 157 ALA A O 1
ATOM 1187 N N . GLY A 1 158 ? -7.982 3.113 7.182 1.00 92.50 158 GLY A N 1
ATOM 1188 C CA . GLY A 1 158 ? -9.383 2.756 6.991 1.00 92.50 158 GLY A CA 1
ATOM 1189 C C . GLY A 1 158 ? -9.624 1.306 7.383 1.00 92.50 158 GLY A C 1
ATOM 1190 O O . GLY A 1 158 ? -8.896 0.415 6.944 1.00 92.50 158 GLY A O 1
ATOM 1191 N N . LEU A 1 159 ? -10.655 1.061 8.186 1.00 92.12 159 LEU A N 1
ATOM 1192 C CA . LEU A 1 159 ? -11.103 -0.281 8.554 1.00 92.12 159 LEU A CA 1
ATOM 1193 C C . LEU A 1 159 ? -12.599 -0.428 8.305 1.00 92.12 159 LEU A C 1
ATOM 1195 O O . LEU A 1 159 ? -13.345 0.513 8.531 1.00 92.12 159 LEU A O 1
ATOM 1199 N N . SER A 1 160 ? -13.051 -1.609 7.912 1.00 91.19 160 SER A N 1
ATOM 1200 C CA . SER A 1 160 ? -14.459 -1.996 7.903 1.00 91.19 160 SER A CA 1
ATOM 1201 C C . SER A 1 160 ? -14.787 -2.776 9.171 1.00 91.19 160 SER A C 1
ATOM 1203 O O . SER A 1 160 ? -14.005 -3.604 9.640 1.00 91.19 160 SER A O 1
ATOM 1205 N N . PHE A 1 161 ? -15.943 -2.482 9.753 1.00 85.00 161 PHE A N 1
ATOM 1206 C CA . PHE A 1 161 ? -16.541 -3.317 10.790 1.00 85.00 161 PHE A CA 1
ATOM 1207 C C . PHE A 1 161 ? -17.405 -4.416 10.161 1.00 85.00 161 PHE A C 1
ATOM 1209 O O . PHE A 1 161 ? -17.378 -5.562 10.601 1.00 85.00 161 PHE A O 1
ATOM 1216 N N . ASP A 1 162 ? -18.135 -4.049 9.110 1.00 84.44 162 ASP A N 1
ATOM 1217 C CA . ASP A 1 162 ? -18.946 -4.912 8.259 1.00 84.44 162 ASP A CA 1
ATOM 1218 C C . ASP A 1 162 ? -19.046 -4.291 6.850 1.00 84.44 162 ASP A C 1
ATOM 1220 O O . ASP A 1 162 ? -18.397 -3.284 6.558 1.00 84.44 162 ASP A O 1
ATOM 1224 N N . ASP A 1 163 ? -19.889 -4.858 5.985 1.00 79.06 163 ASP A N 1
ATOM 1225 C CA . ASP A 1 163 ? -20.081 -4.400 4.600 1.00 79.06 163 ASP A CA 1
ATOM 1226 C C . ASP A 1 163 ? -20.699 -2.990 4.471 1.00 79.06 163 ASP A C 1
ATOM 1228 O O . ASP A 1 163 ? -20.880 -2.494 3.359 1.00 79.06 163 ASP A O 1
ATOM 1232 N N . ARG A 1 164 ? -21.105 -2.347 5.574 1.00 84.00 164 ARG A N 1
ATOM 1233 C CA . ARG A 1 164 ? -21.829 -1.062 5.566 1.00 84.00 164 ARG A CA 1
ATOM 1234 C C . ARG A 1 164 ? -21.177 0.018 6.412 1.00 84.00 164 ARG A C 1
ATOM 1236 O O . ARG A 1 164 ? -21.511 1.190 6.245 1.00 84.00 164 ARG A O 1
ATOM 1243 N N . GLN A 1 165 ? -20.315 -0.354 7.350 1.00 87.50 165 GLN A N 1
ATOM 1244 C CA . GLN A 1 165 ? -19.717 0.566 8.305 1.00 87.50 165 GLN A CA 1
ATOM 1245 C C . GLN A 1 165 ? -18.201 0.503 8.247 1.00 87.50 165 GLN A C 1
ATOM 1247 O O . GLN A 1 165 ? -17.591 -0.557 8.396 1.00 87.50 165 GLN A O 1
ATOM 1252 N N . ALA A 1 166 ? -17.597 1.680 8.117 1.00 89.56 166 ALA A N 1
ATOM 1253 C CA . ALA A 1 166 ? -16.160 1.840 8.136 1.00 89.56 166 ALA A CA 1
ATOM 1254 C C . ALA A 1 166 ? -15.717 2.887 9.164 1.00 89.56 166 ALA A C 1
ATOM 1256 O O . ALA A 1 166 ? -16.430 3.840 9.482 1.00 89.56 166 ALA A O 1
ATOM 1257 N N . LEU A 1 167 ? -14.516 2.685 9.692 1.00 90.81 167 LEU A N 1
ATOM 1258 C CA . LEU A 1 167 ? -13.808 3.554 10.610 1.00 90.81 167 LEU A CA 1
ATOM 1259 C C . LEU A 1 167 ? -12.619 4.171 9.882 1.00 90.81 167 LEU A C 1
ATOM 1261 O O . LEU A 1 167 ? -11.784 3.459 9.325 1.00 90.81 167 LEU A O 1
ATOM 1265 N N . LEU A 1 168 ? -12.509 5.493 9.962 1.00 92.69 168 LEU A N 1
ATOM 1266 C CA . LEU A 1 168 ? -11.372 6.239 9.448 1.00 92.69 168 LEU A CA 1
ATOM 1267 C C . LEU A 1 168 ? -10.562 6.820 10.609 1.00 92.69 168 LEU A C 1
ATOM 1269 O O . LEU A 1 168 ? -11.047 7.648 11.381 1.00 92.69 168 LEU A O 1
ATOM 1273 N N . LEU A 1 169 ? -9.314 6.381 10.736 1.00 92.88 169 LEU A N 1
ATOM 1274 C CA . LEU A 1 169 ? -8.372 6.852 11.743 1.00 92.88 169 LEU A CA 1
ATOM 1275 C C . LEU A 1 169 ? -7.550 8.009 11.171 1.00 92.88 169 LEU A C 1
ATOM 1277 O O . LEU A 1 169 ? -6.689 7.798 10.317 1.00 92.88 169 LEU A O 1
ATOM 1281 N N . ILE A 1 170 ? -7.782 9.223 11.677 1.00 91.19 170 ILE A N 1
ATOM 1282 C CA . ILE A 1 170 ? -7.067 10.440 11.268 1.00 91.19 170 ILE A CA 1
ATOM 1283 C C . ILE A 1 170 ? -6.355 11.036 12.477 1.00 91.19 170 ILE A C 1
ATOM 1285 O O . ILE A 1 170 ? -6.964 11.363 13.491 1.00 91.19 170 ILE A O 1
ATOM 1289 N N . ALA A 1 171 ? -5.041 11.168 12.364 1.00 86.31 171 ALA A N 1
ATOM 1290 C CA . ALA A 1 171 ? -4.154 11.701 13.390 1.00 86.31 171 ALA A CA 1
ATOM 1291 C C . ALA A 1 171 ? -2.789 12.014 12.754 1.00 86.31 171 ALA A C 1
ATOM 1293 O O . ALA A 1 171 ? -2.484 11.480 11.682 1.00 86.31 171 ALA A O 1
ATOM 1294 N N . PRO A 1 172 ? -1.928 12.814 13.402 1.00 86.94 172 PRO A N 1
ATOM 1295 C CA . PRO A 1 172 ? -0.558 13.033 12.946 1.00 86.94 172 PRO A CA 1
ATOM 1296 C C . PRO A 1 172 ? 0.259 11.741 12.741 1.00 86.94 172 PRO A C 1
ATOM 1298 O O . PRO A 1 172 ? -0.080 10.643 13.207 1.00 86.94 172 PRO A O 1
ATOM 1301 N N . GLY A 1 173 ? 1.363 11.859 12.003 1.00 84.62 173 GLY A N 1
ATOM 1302 C CA . GLY A 1 173 ? 2.335 10.777 11.850 1.00 84.62 173 GLY A CA 1
ATOM 1303 C C . GLY A 1 173 ? 2.918 10.362 13.205 1.00 84.62 173 GLY A C 1
ATOM 1304 O O . GLY A 1 173 ? 3.237 11.205 14.036 1.00 84.62 173 GLY A O 1
ATOM 1305 N N . GLY A 1 174 ? 3.048 9.054 13.444 1.00 83.25 174 GLY A N 1
ATOM 1306 C CA . GLY A 1 174 ? 3.586 8.528 14.706 1.00 83.25 174 GLY A CA 1
ATOM 1307 C C . GLY A 1 174 ? 2.592 8.454 15.872 1.00 83.25 174 GLY A C 1
ATOM 1308 O O . GLY A 1 174 ? 2.942 7.895 16.903 1.00 83.25 174 GLY A O 1
ATOM 1309 N N . SER A 1 175 ? 1.343 8.905 15.711 1.00 87.31 175 SER A N 1
ATOM 1310 C CA . SER A 1 175 ? 0.308 8.817 16.759 1.00 87.31 175 SER A CA 1
ATOM 1311 C C . SER A 1 175 ? -0.237 7.402 17.018 1.00 87.31 175 SER A C 1
ATOM 1313 O O . SER A 1 175 ? -1.131 7.242 17.840 1.00 87.31 175 SER A O 1
ATOM 1315 N N . GLY A 1 176 ? 0.259 6.380 16.311 1.00 90.44 176 GLY A N 1
ATOM 1316 C CA . GLY A 1 176 ? -0.163 4.986 16.495 1.00 90.44 176 GLY A CA 1
ATOM 1317 C C . GLY A 1 176 ? -1.359 4.535 15.648 1.00 90.44 176 GLY A C 1
ATOM 1318 O O . GLY A 1 176 ? -1.919 3.486 15.937 1.00 90.44 176 GLY A O 1
ATOM 1319 N N . LYS A 1 177 ? -1.745 5.274 14.593 1.00 93.56 177 LYS A N 1
ATOM 1320 C CA . LYS A 1 177 ? -2.853 4.893 13.686 1.00 93.56 177 LYS A CA 1
ATOM 1321 C C . LYS A 1 177 ? -2.690 3.482 13.126 1.00 93.56 177 LYS A C 1
ATOM 1323 O O . LYS A 1 177 ? -3.556 2.643 13.326 1.00 93.56 177 LYS A O 1
ATOM 1328 N N . THR A 1 178 ? -1.547 3.221 12.497 1.00 92.56 178 THR A N 1
ATOM 1329 C CA . THR A 1 178 ? -1.209 1.919 11.917 1.00 92.56 178 THR A CA 1
ATOM 1330 C C . THR A 1 178 ? -1.139 0.830 12.985 1.00 92.56 178 THR A C 1
ATOM 1332 O O . THR A 1 178 ? -1.582 -0.290 12.760 1.00 92.56 178 THR A O 1
ATOM 1335 N N . THR A 1 179 ? -0.652 1.159 14.187 1.00 92.81 179 THR A N 1
ATOM 1336 C CA . THR A 1 179 ? -0.649 0.242 15.335 1.00 92.81 179 THR A CA 1
ATOM 1337 C C . THR A 1 179 ? -2.073 -0.133 15.744 1.00 92.81 179 THR A C 1
ATOM 1339 O O . THR A 1 179 ? -2.378 -1.308 15.914 1.00 92.81 179 THR A O 1
ATOM 1342 N N . LEU A 1 180 ? -2.970 0.847 15.866 1.00 92.94 180 LEU A N 1
ATOM 1343 C CA . LEU A 1 180 ? -4.369 0.604 16.206 1.00 92.94 180 LEU A CA 1
ATOM 1344 C C . LEU A 1 180 ? -5.097 -0.155 15.088 1.00 92.94 180 LEU A C 1
ATOM 1346 O O . LEU A 1 180 ? -5.825 -1.097 15.381 1.00 92.94 180 LEU A O 1
ATOM 1350 N N . ALA A 1 181 ? -4.859 0.198 13.823 1.00 93.19 181 ALA A N 1
ATOM 1351 C CA . ALA A 1 181 ? -5.416 -0.505 12.671 1.00 93.19 181 ALA A CA 1
ATOM 1352 C C . ALA A 1 181 ? -4.985 -1.979 12.647 1.00 93.19 181 ALA A C 1
ATOM 1354 O O . ALA A 1 181 ? -5.826 -2.862 12.503 1.00 93.19 181 ALA A O 1
ATOM 1355 N N . ALA A 1 182 ? -3.701 -2.262 12.889 1.00 91.50 182 ALA A N 1
ATOM 1356 C CA . ALA A 1 182 ? -3.192 -3.628 12.992 1.00 91.50 182 ALA A CA 1
ATOM 1357 C C . ALA A 1 182 ? -3.874 -4.422 14.119 1.00 91.50 182 ALA A C 1
ATOM 1359 O O . ALA A 1 182 ? -4.224 -5.586 13.927 1.00 91.50 182 ALA A O 1
ATOM 1360 N N . ALA A 1 183 ? -4.081 -3.801 15.285 1.00 92.06 183 ALA A N 1
ATOM 1361 C CA . ALA A 1 183 ? -4.741 -4.440 16.421 1.00 92.06 183 ALA A CA 1
ATOM 1362 C C . ALA A 1 183 ? -6.233 -4.704 16.164 1.00 92.06 183 ALA A C 1
ATOM 1364 O O . ALA A 1 183 ? -6.732 -5.771 16.513 1.00 92.06 183 ALA A O 1
ATOM 1365 N N . LEU A 1 184 ? -6.941 -3.760 15.540 1.00 91.69 184 LEU A N 1
ATOM 1366 C CA . LEU A 1 184 ? -8.350 -3.922 15.176 1.00 91.69 184 LEU A CA 1
ATOM 1367 C C . LEU A 1 184 ? -8.531 -4.973 14.078 1.00 91.69 184 LEU A C 1
ATOM 1369 O O . LEU A 1 184 ? -9.430 -5.803 14.180 1.00 91.69 184 LEU A O 1
ATOM 1373 N N . ASN A 1 185 ? -7.647 -5.010 13.078 1.00 90.81 185 ASN A N 1
ATOM 1374 C CA . ASN A 1 185 ? -7.671 -6.077 12.081 1.00 90.81 185 ASN A CA 1
ATOM 1375 C C . ASN A 1 185 ? -7.416 -7.453 12.715 1.00 90.81 185 ASN A C 1
ATOM 1377 O O . ASN A 1 185 ? -8.149 -8.396 12.439 1.00 90.81 185 ASN A O 1
ATOM 1381 N N . ALA A 1 186 ? -6.478 -7.553 13.664 1.00 89.56 186 ALA A N 1
ATOM 1382 C CA . ALA A 1 186 ? -6.288 -8.774 14.453 1.00 89.56 186 ALA A CA 1
ATOM 1383 C C . ALA A 1 186 ? -7.539 -9.185 15.258 1.00 89.56 186 ALA A C 1
ATOM 1385 O O . ALA A 1 186 ? -7.709 -10.359 15.580 1.00 89.56 186 ALA A O 1
ATOM 1386 N N . ALA A 1 187 ? -8.410 -8.226 15.583 1.00 90.31 187 ALA A N 1
ATOM 1387 C CA . ALA A 1 187 ? -9.683 -8.444 16.262 1.00 90.31 187 ALA A CA 1
ATOM 1388 C C . ALA A 1 187 ? -10.863 -8.717 15.303 1.00 90.31 187 ALA A C 1
ATOM 1390 O O . ALA A 1 187 ? -11.994 -8.842 15.769 1.00 90.31 187 ALA A O 1
ATOM 1391 N N . GLY A 1 188 ? -10.616 -8.830 13.991 1.00 89.50 188 GLY A N 1
ATOM 1392 C CA . GLY A 1 188 ? -11.612 -9.215 12.984 1.00 89.50 188 GLY A CA 1
ATOM 1393 C C . GLY A 1 188 ? -12.183 -8.072 12.142 1.00 89.50 188 GLY A C 1
ATOM 1394 O O . GLY A 1 188 ? -13.071 -8.320 11.335 1.00 89.50 188 GLY A O 1
ATOM 1395 N N . TYR A 1 189 ? -11.691 -6.839 12.295 1.00 91.00 189 TYR A N 1
ATOM 1396 C CA . TYR A 1 189 ? -12.058 -5.741 11.395 1.00 91.00 189 TYR A CA 1
ATOM 1397 C C . TYR A 1 189 ? -11.374 -5.929 10.032 1.00 91.00 189 TYR A C 1
ATOM 1399 O O . TYR A 1 189 ? -10.188 -6.265 9.965 1.00 91.00 189 TYR A O 1
ATOM 1407 N N . GLY A 1 190 ? -12.080 -5.668 8.934 1.00 88.81 190 GLY A N 1
ATOM 1408 C CA . GLY A 1 190 ? -11.481 -5.726 7.602 1.00 88.81 190 GLY A CA 1
ATOM 1409 C C . GLY A 1 190 ? -10.566 -4.525 7.381 1.00 88.81 190 GLY A C 1
ATOM 1410 O O . GLY A 1 190 ? -10.994 -3.381 7.517 1.00 88.81 190 GLY A O 1
ATOM 1411 N N . LEU A 1 191 ? -9.297 -4.744 7.048 1.00 89.25 191 LEU A N 1
ATOM 1412 C CA . LEU A 1 191 ? -8.404 -3.641 6.701 1.00 89.25 191 LEU A CA 1
ATOM 1413 C C . LEU A 1 191 ? -8.726 -3.142 5.286 1.00 89.25 191 LEU A C 1
ATOM 1415 O O . LEU A 1 191 ? -8.652 -3.912 4.334 1.00 89.25 191 LEU A O 1
ATOM 1419 N N . LEU A 1 192 ? -9.056 -1.857 5.144 1.00 89.75 192 LEU A N 1
ATOM 1420 C CA . LEU A 1 192 ? -9.312 -1.249 3.836 1.00 89.75 192 LEU A CA 1
ATOM 1421 C C . LEU A 1 192 ? -8.011 -0.702 3.243 1.00 89.75 192 LEU A C 1
ATOM 1423 O O . LEU A 1 192 ? -7.638 -1.040 2.121 1.00 89.75 192 LEU A O 1
ATOM 1427 N N . SER A 1 193 ? -7.315 0.142 4.005 1.00 89.25 193 SER A N 1
ATOM 1428 C CA . SER A 1 193 ? -6.037 0.733 3.609 1.00 89.25 193 SER A CA 1
ATOM 1429 C C . SER A 1 193 ? -5.304 1.326 4.816 1.00 89.25 193 SER A C 1
ATOM 1431 O O . SER A 1 193 ? -5.928 1.682 5.821 1.00 89.25 193 SER A O 1
ATOM 1433 N N . ASP A 1 194 ? -3.988 1.467 4.705 1.00 88.94 194 ASP A N 1
ATOM 1434 C CA . ASP A 1 194 ? -3.114 2.172 5.647 1.00 88.94 194 ASP A CA 1
ATOM 1435 C C . ASP A 1 194 ? -2.280 3.207 4.888 1.00 88.94 194 ASP A C 1
ATOM 1437 O O . ASP A 1 194 ? -2.054 3.078 3.687 1.00 88.94 194 ASP A O 1
ATOM 1441 N N . ASP A 1 195 ? -1.865 4.253 5.599 1.00 88.81 195 ASP A N 1
ATOM 1442 C CA . ASP A 1 195 ? -1.225 5.472 5.088 1.00 88.81 195 ASP A CA 1
ATOM 1443 C C . ASP A 1 195 ? -2.147 6.422 4.306 1.00 88.81 195 ASP A C 1
ATOM 1445 O O . ASP A 1 195 ? -2.239 7.606 4.650 1.00 88.81 195 ASP A O 1
ATOM 1449 N N . VAL A 1 196 ? -2.886 5.920 3.315 1.00 91.44 196 VAL A N 1
ATOM 1450 C CA . VAL A 1 196 ? -3.850 6.710 2.533 1.00 91.44 196 VAL A CA 1
ATOM 1451 C C . VAL A 1 196 ? -5.168 5.974 2.331 1.00 91.44 196 VAL A C 1
ATOM 1453 O O . VAL A 1 196 ? -5.192 4.773 2.081 1.00 91.44 196 VAL A O 1
ATOM 1456 N N . VAL A 1 197 ? -6.284 6.695 2.427 1.00 92.62 197 VAL A N 1
ATOM 1457 C CA . VAL A 1 197 ? -7.636 6.146 2.259 1.00 92.62 197 VAL A CA 1
ATOM 1458 C C . VAL A 1 197 ? -8.398 6.999 1.245 1.00 92.62 197 VAL A C 1
ATOM 1460 O O . VAL A 1 197 ? -8.758 8.137 1.572 1.00 92.62 197 VAL A O 1
ATOM 1463 N N . PRO A 1 198 ? -8.637 6.497 0.021 1.00 92.75 198 PRO A N 1
ATOM 1464 C CA . PRO A 1 198 ? -9.499 7.171 -0.938 1.00 92.75 198 PRO A CA 1
ATOM 1465 C C . PRO A 1 198 ? -10.956 7.138 -0.473 1.00 92.75 198 PRO A C 1
ATOM 1467 O O . PRO A 1 198 ? -11.419 6.136 0.081 1.00 92.75 198 PRO A O 1
ATOM 1470 N N . VAL A 1 199 ? -11.668 8.231 -0.728 1.00 90.88 199 VAL A N 1
ATOM 1471 C CA . VAL A 1 199 ? -13.086 8.400 -0.400 1.00 90.88 199 VAL A CA 1
ATOM 1472 C C . VAL A 1 199 ? -13.856 8.744 -1.671 1.00 90.88 199 VAL A C 1
ATOM 1474 O O . VAL A 1 199 ? -13.437 9.623 -2.428 1.00 90.88 199 VAL A O 1
ATOM 1477 N N . GLU A 1 200 ? -14.963 8.049 -1.914 1.00 89.75 200 GLU A N 1
ATOM 1478 C CA . GLU A 1 200 ? -15.875 8.303 -3.035 1.00 89.75 200 GLU A CA 1
ATOM 1479 C C . GLU A 1 200 ? -16.813 9.486 -2.757 1.00 89.75 200 GLU A C 1
ATOM 1481 O O . GLU A 1 200 ? -16.916 9.978 -1.632 1.00 89.75 200 GLU A O 1
ATOM 1486 N N . GLU A 1 201 ? -17.505 9.969 -3.793 1.00 87.06 201 GLU A N 1
ATOM 1487 C CA . GLU A 1 201 ? -18.436 11.103 -3.682 1.00 87.06 201 GLU A CA 1
ATOM 1488 C C . GLU A 1 201 ? -19.577 10.859 -2.686 1.00 87.06 201 GLU A C 1
ATOM 1490 O O . GLU A 1 201 ? -20.047 11.799 -2.045 1.00 87.06 201 GLU A O 1
ATOM 1495 N N . ASP A 1 202 ? -20.002 9.606 -2.523 1.00 87.75 202 ASP A N 1
ATOM 1496 C CA . ASP A 1 202 ? -21.037 9.208 -1.568 1.00 87.75 202 ASP A CA 1
ATOM 1497 C C . ASP A 1 202 ? -20.503 8.983 -0.138 1.00 87.75 202 ASP A C 1
ATOM 1499 O O . ASP A 1 202 ? -21.280 8.725 0.785 1.00 87.75 202 ASP A O 1
ATOM 1503 N N . GLY A 1 203 ? -19.189 9.129 0.064 1.00 86.62 203 GLY A N 1
ATOM 1504 C CA . GLY A 1 203 ? -18.505 8.927 1.336 1.00 86.62 203 GLY A CA 1
ATOM 1505 C C . GLY A 1 203 ? -18.008 7.500 1.582 1.00 86.62 203 GLY A C 1
ATOM 1506 O O . GLY A 1 203 ? -17.469 7.245 2.664 1.00 86.62 203 GLY A O 1
ATOM 1507 N N . ALA A 1 204 ? -18.156 6.575 0.628 1.00 89.31 204 ALA A N 1
ATOM 1508 C CA . ALA A 1 204 ? -17.597 5.234 0.744 1.00 89.31 204 ALA A CA 1
ATOM 1509 C C . ALA A 1 204 ? -16.059 5.269 0.799 1.00 89.31 204 ALA A C 1
ATOM 1511 O O . ALA A 1 204 ? -15.407 6.053 0.109 1.00 89.31 204 ALA A O 1
ATOM 1512 N N . LEU A 1 205 ? -15.468 4.412 1.639 1.00 90.75 205 LEU A N 1
ATOM 1513 C CA . LEU A 1 205 ? -14.016 4.237 1.714 1.00 90.75 205 LEU A CA 1
ATOM 1514 C C . LEU A 1 205 ? -13.586 3.122 0.760 1.00 90.75 205 LEU A C 1
ATOM 1516 O O . LEU A 1 205 ? -14.144 2.026 0.801 1.00 90.75 205 LEU A O 1
ATOM 1520 N N . ILE A 1 206 ? -12.549 3.369 -0.036 1.00 89.81 206 ILE A N 1
ATOM 1521 C CA . ILE A 1 206 ? -12.027 2.378 -0.980 1.00 89.81 206 ILE A CA 1
ATOM 1522 C C . ILE A 1 206 ? -10.936 1.534 -0.314 1.00 89.81 206 ILE A C 1
ATOM 1524 O O . ILE A 1 206 ? -9.970 2.060 0.245 1.00 89.81 206 ILE A O 1
ATOM 1528 N N . ALA A 1 207 ? -11.068 0.210 -0.414 1.00 89.50 207 ALA A N 1
ATOM 1529 C CA . ALA A 1 207 ? -10.052 -0.729 0.044 1.00 89.50 207 ALA A CA 1
ATOM 1530 C C . ALA A 1 207 ? -8.924 -0.865 -0.987 1.00 89.50 207 ALA A C 1
ATOM 1532 O O . ALA A 1 207 ? -9.098 -1.525 -2.007 1.00 89.50 207 ALA A O 1
ATOM 1533 N N . LEU A 1 208 ? -7.754 -0.280 -0.726 1.00 88.81 208 LEU A N 1
ATOM 1534 C CA . LEU A 1 208 ? -6.608 -0.397 -1.635 1.00 88.81 208 LEU A CA 1
ATOM 1535 C C . LEU A 1 208 ? -5.969 -1.789 -1.622 1.00 88.81 208 LEU A C 1
ATOM 1537 O O . LEU A 1 208 ? -5.264 -2.137 -2.565 1.00 88.81 208 LEU A O 1
ATOM 1541 N N . GLY A 1 209 ? -6.208 -2.582 -0.572 1.00 81.06 209 GLY A N 1
ATOM 1542 C CA . GLY A 1 209 ? -5.628 -3.921 -0.447 1.00 81.06 209 GLY A CA 1
ATOM 1543 C C . GLY A 1 209 ? -4.110 -3.897 -0.260 1.00 81.06 209 GLY A C 1
ATOM 1544 O O . GLY A 1 209 ? -3.423 -4.843 -0.634 1.00 81.06 209 GLY A O 1
ATOM 1545 N N . THR A 1 210 ? -3.565 -2.811 0.282 1.00 81.75 210 THR A N 1
ATOM 1546 C CA . THR A 1 210 ? -2.127 -2.633 0.490 1.00 81.75 210 THR A CA 1
ATOM 1547 C C . THR A 1 210 ? -1.681 -3.204 1.841 1.00 81.75 210 THR A C 1
ATOM 1549 O O . THR A 1 210 ? -2.472 -3.284 2.786 1.00 81.75 210 THR A O 1
ATOM 1552 N N . PRO A 1 211 ? -0.414 -3.641 1.962 1.00 81.94 211 PRO A N 1
ATOM 1553 C CA . PRO A 1 211 ? 0.141 -4.087 3.239 1.00 81.94 211 PRO A CA 1
ATOM 1554 C C . PRO A 1 211 ? 0.188 -2.946 4.274 1.00 81.94 211 PRO A C 1
ATOM 1556 O O . PRO A 1 211 ? 0.377 -1.790 3.905 1.00 81.94 211 PRO A O 1
ATOM 1559 N N . LEU A 1 212 ? 0.099 -3.263 5.576 1.00 83.06 212 LEU A N 1
ATOM 1560 C CA . LEU A 1 212 ? 0.338 -2.255 6.626 1.00 83.06 212 LEU A CA 1
ATOM 1561 C C . LEU A 1 212 ? 1.816 -1.883 6.694 1.00 83.06 212 LEU A C 1
ATOM 1563 O O . LEU A 1 212 ? 2.673 -2.767 6.633 1.00 83.06 212 LEU A O 1
ATOM 1567 N N . CYS A 1 213 ? 2.088 -0.611 6.977 1.00 82.00 213 CYS A N 1
ATOM 1568 C CA . CYS A 1 213 ? 3.420 -0.054 7.199 1.00 82.00 213 CYS A CA 1
ATOM 1569 C C . CYS A 1 213 ? 3.731 0.053 8.703 1.00 82.00 213 CYS A C 1
ATOM 1571 O O . CYS A 1 213 ? 3.822 1.140 9.283 1.00 82.00 213 CYS A O 1
ATOM 1573 N N . VAL A 1 214 ? 3.891 -1.084 9.384 1.00 83.19 214 VAL A N 1
ATOM 1574 C CA . VAL A 1 214 ? 4.088 -1.110 10.844 1.00 83.19 214 VAL A CA 1
ATOM 1575 C C . VAL A 1 214 ? 5.528 -0.729 11.202 1.00 83.19 214 VAL A C 1
ATOM 1577 O O . VAL A 1 214 ? 6.491 -1.340 10.745 1.00 83.19 214 VAL A O 1
ATOM 1580 N N . LYS A 1 215 ? 5.710 0.263 12.077 1.00 81.94 215 LYS A N 1
ATOM 1581 C CA . LYS A 1 215 ? 7.043 0.638 12.584 1.00 81.94 215 LYS A CA 1
ATOM 1582 C C . LYS A 1 215 ? 7.517 -0.321 13.671 1.00 81.94 215 LYS A C 1
ATOM 1584 O O . LYS A 1 215 ? 6.714 -0.745 14.501 1.00 81.94 215 LYS A O 1
ATOM 1589 N N . ALA A 1 216 ? 8.830 -0.540 13.760 1.00 79.31 216 ALA A N 1
ATOM 1590 C CA . ALA A 1 216 ? 9.434 -1.443 14.746 1.00 79.31 216 ALA A CA 1
ATOM 1591 C C . ALA A 1 216 ? 9.020 -1.156 16.203 1.00 79.31 216 ALA A C 1
ATOM 1593 O O . ALA A 1 216 ? 8.755 -2.073 16.976 1.00 79.31 216 ALA A O 1
ATOM 1594 N N . GLY A 1 217 ? 8.853 0.123 16.564 1.00 81.94 217 GLY A N 1
ATOM 1595 C CA . GLY A 1 217 ? 8.375 0.522 17.895 1.00 81.94 217 GLY A CA 1
ATOM 1596 C C . GLY A 1 217 ? 6.960 0.038 18.252 1.00 81.94 217 GLY A C 1
ATOM 1597 O O . GLY A 1 217 ? 6.587 0.070 19.418 1.00 81.94 217 GLY A O 1
ATOM 1598 N N . SER A 1 218 ? 6.173 -0.428 17.277 1.00 85.38 218 SER A N 1
ATOM 1599 C CA . SER A 1 218 ? 4.825 -0.975 17.494 1.00 85.38 218 SER A CA 1
ATOM 1600 C C . SER A 1 218 ? 4.815 -2.468 17.822 1.00 85.38 218 SER A C 1
ATOM 1602 O O . SER A 1 218 ? 3.783 -2.978 18.250 1.00 85.38 218 SER A O 1
ATOM 1604 N N . TRP A 1 219 ? 5.923 -3.190 17.621 1.00 86.00 219 TRP A N 1
ATOM 1605 C CA . TRP A 1 219 ? 5.938 -4.651 17.741 1.00 86.00 219 TRP A CA 1
ATOM 1606 C C . TRP A 1 219 ? 5.608 -5.139 19.150 1.00 86.00 219 TRP A C 1
ATOM 1608 O O . TRP A 1 219 ? 4.816 -6.061 19.299 1.00 86.00 219 TRP A O 1
ATOM 1618 N N . SER A 1 220 ? 6.154 -4.502 20.190 1.00 85.94 220 SER A N 1
ATOM 1619 C CA . SER A 1 220 ? 5.865 -4.878 21.582 1.00 85.94 220 SER A CA 1
ATOM 1620 C C . SER A 1 220 ? 4.400 -4.649 21.952 1.00 85.94 220 SER A C 1
ATOM 1622 O O . SER A 1 220 ? 3.811 -5.466 22.654 1.00 85.94 220 SER A O 1
ATOM 1624 N N . VAL A 1 221 ? 3.801 -3.569 21.441 1.00 89.19 221 VAL A N 1
ATOM 1625 C CA . VAL A 1 221 ? 2.381 -3.244 21.640 1.00 89.19 221 VAL A CA 1
ATOM 1626 C C . VAL A 1 221 ? 1.489 -4.278 20.954 1.00 89.19 221 VAL A C 1
ATOM 1628 O O . VAL A 1 221 ? 0.468 -4.680 21.504 1.00 89.19 221 VAL A O 1
ATOM 1631 N N . LEU A 1 222 ? 1.891 -4.734 19.768 1.00 89.88 222 LEU A N 1
ATOM 1632 C CA . LEU A 1 222 ? 1.135 -5.687 18.962 1.00 89.88 222 LEU A CA 1
ATOM 1633 C C . LEU A 1 222 ? 1.414 -7.152 19.310 1.00 89.88 222 LEU A C 1
ATOM 1635 O O . LEU A 1 222 ? 0.664 -8.014 18.874 1.00 89.88 222 LEU A O 1
ATOM 1639 N N . ALA A 1 223 ? 2.432 -7.459 20.113 1.00 88.62 223 ALA A N 1
ATOM 1640 C CA . ALA A 1 223 ? 2.891 -8.831 20.344 1.00 88.62 223 ALA A CA 1
ATOM 1641 C C . ALA A 1 223 ? 1.788 -9.787 20.837 1.00 88.62 223 ALA A C 1
ATOM 1643 O O . ALA A 1 223 ? 1.782 -10.959 20.469 1.00 88.62 223 ALA A O 1
ATOM 1644 N N . ALA A 1 224 ? 0.844 -9.292 21.645 1.00 89.31 224 ALA A N 1
ATOM 1645 C CA . ALA A 1 224 ? -0.239 -10.108 22.193 1.00 89.31 224 ALA A CA 1
ATOM 1646 C C . ALA A 1 224 ? -1.284 -10.524 21.144 1.00 89.31 224 ALA A C 1
ATOM 1648 O O . ALA A 1 224 ? -1.845 -11.612 21.244 1.00 89.31 224 ALA A O 1
ATOM 1649 N N . CYS A 1 225 ? -1.555 -9.671 20.153 1.00 89.00 225 CYS A N 1
ATOM 1650 C CA . CYS A 1 225 ? -2.574 -9.921 19.128 1.00 89.00 225 CYS A CA 1
ATOM 1651 C C . CYS A 1 225 ? -1.979 -10.272 17.757 1.00 89.00 225 CYS A C 1
ATOM 1653 O O . CYS A 1 225 ? -2.674 -10.838 16.920 1.00 89.00 225 CYS A O 1
ATOM 1655 N N . ARG A 1 226 ? -0.697 -9.965 17.536 1.00 83.38 226 ARG A N 1
ATOM 1656 C CA . ARG A 1 226 ? 0.073 -10.193 16.308 1.00 83.38 226 ARG A CA 1
ATOM 1657 C C . ARG A 1 226 ? 1.477 -10.724 16.612 1.00 83.38 226 ARG A C 1
ATOM 1659 O O . ARG A 1 226 ? 2.477 -10.063 16.314 1.00 83.38 226 ARG A O 1
ATOM 1666 N N . PRO A 1 227 ? 1.580 -11.933 17.198 1.00 81.94 227 PRO A N 1
ATOM 1667 C CA . PRO A 1 227 ? 2.869 -12.567 17.485 1.00 81.94 227 PRO A CA 1
ATOM 1668 C C . PRO A 1 227 ? 3.645 -12.907 16.205 1.00 81.94 227 PRO A C 1
ATOM 1670 O O . PRO A 1 227 ? 4.853 -13.106 16.223 1.00 81.94 227 PRO A O 1
ATOM 1673 N N . ASP A 1 228 ? 2.959 -12.947 15.068 1.00 76.12 228 ASP A N 1
ATOM 1674 C CA . ASP A 1 228 ? 3.521 -13.183 13.752 1.00 76.12 228 ASP A CA 1
ATOM 1675 C C . ASP A 1 228 ? 4.504 -12.077 13.329 1.00 76.12 228 ASP A C 1
ATOM 1677 O O . ASP A 1 228 ? 5.345 -12.317 12.460 1.00 76.12 228 ASP A O 1
ATOM 1681 N N . LEU A 1 229 ? 4.402 -10.852 13.868 1.00 71.56 229 LEU A N 1
ATOM 1682 C CA . LEU A 1 229 ? 5.251 -9.705 13.489 1.00 71.56 229 LEU A CA 1
ATOM 1683 C C . LEU A 1 229 ? 6.720 -9.860 13.904 1.00 71.56 229 LEU A C 1
ATOM 1685 O O . LEU A 1 229 ? 7.572 -9.176 13.347 1.00 71.56 229 LEU A O 1
ATOM 1689 N N . SER A 1 230 ? 7.036 -10.757 14.842 1.00 64.00 230 SER A N 1
ATOM 1690 C CA . SER A 1 230 ? 8.416 -10.991 15.286 1.00 64.00 230 SER A CA 1
ATOM 1691 C C . SER A 1 230 ? 9.194 -11.995 14.432 1.00 64.00 230 SER A C 1
ATOM 1693 O O . SER A 1 230 ? 10.392 -12.152 14.656 1.00 64.00 230 SER A O 1
ATOM 1695 N N . ASN A 1 231 ? 8.536 -12.706 13.506 1.00 55.00 231 ASN A N 1
ATOM 1696 C CA . ASN A 1 231 ? 9.061 -13.969 12.970 1.00 55.00 231 ASN A CA 1
ATOM 1697 C C . ASN A 1 231 ? 9.506 -13.956 11.500 1.00 55.00 231 ASN A C 1
ATOM 1699 O O . ASN A 1 231 ? 10.084 -14.948 11.074 1.00 55.00 231 ASN A O 1
ATOM 1703 N N . ASP A 1 232 ? 9.292 -12.886 10.733 1.00 50.53 232 ASP A N 1
ATOM 1704 C CA . ASP A 1 232 ? 9.732 -12.842 9.329 1.00 50.53 232 ASP A CA 1
ATOM 1705 C C . ASP A 1 232 ? 10.049 -11.415 8.893 1.00 50.53 232 ASP A C 1
ATOM 1707 O O . ASP A 1 232 ? 9.256 -10.525 9.155 1.00 50.53 232 ASP A O 1
ATOM 1711 N N . SER A 1 233 ? 11.190 -11.171 8.246 1.00 46.06 233 SER A N 1
ATOM 1712 C CA . SER A 1 233 ? 11.791 -9.831 8.109 1.00 46.06 233 SER A CA 1
ATOM 1713 C C . SER A 1 233 ? 11.706 -9.277 6.678 1.00 46.06 233 SER A C 1
ATOM 1715 O O . SER A 1 233 ? 12.541 -9.582 5.826 1.00 46.06 233 SER A O 1
ATOM 1717 N N . LEU A 1 234 ? 10.739 -8.402 6.396 1.00 51.31 234 LEU A N 1
ATOM 1718 C CA . LEU A 1 234 ? 10.873 -7.352 5.377 1.00 51.31 234 LEU A CA 1
ATOM 1719 C C . LEU A 1 234 ? 11.264 -6.062 6.105 1.00 51.31 234 LEU A C 1
ATOM 1721 O O . LEU A 1 234 ? 10.433 -5.204 6.388 1.00 51.31 234 LEU A O 1
ATOM 1725 N N . THR A 1 235 ? 12.521 -5.984 6.527 1.00 46.81 235 THR A N 1
ATOM 1726 C CA . THR A 1 235 ? 13.058 -4.839 7.264 1.00 46.81 235 THR A CA 1
ATOM 1727 C C . THR A 1 235 ? 13.549 -3.784 6.290 1.00 46.81 235 THR A C 1
ATOM 1729 O O . THR A 1 235 ? 14.694 -3.867 5.881 1.00 46.81 235 THR A O 1
ATOM 1732 N N . SER A 1 236 ? 12.745 -2.766 5.975 1.00 42.56 236 SER A N 1
ATOM 1733 C CA . SER A 1 236 ? 13.359 -1.480 5.623 1.00 42.56 236 SER A CA 1
ATOM 1734 C C . SER A 1 236 ? 13.796 -0.792 6.916 1.00 42.56 236 SER A C 1
ATOM 1736 O O . SER A 1 236 ? 13.168 -0.979 7.963 1.00 42.56 236 SER A O 1
ATOM 1738 N N . ASN A 1 237 ? 14.836 0.041 6.872 1.00 37.66 237 ASN A N 1
ATOM 1739 C CA . ASN A 1 237 ? 15.359 0.771 8.040 1.00 37.66 237 ASN A CA 1
ATOM 1740 C C . ASN A 1 237 ? 14.347 1.734 8.722 1.00 37.66 237 ASN A C 1
ATOM 1742 O O . ASN A 1 237 ? 14.716 2.435 9.664 1.00 37.66 237 ASN A O 1
ATOM 1746 N N . ALA A 1 238 ? 13.076 1.771 8.296 1.00 41.06 238 ALA A N 1
ATOM 1747 C CA . ALA A 1 238 ? 12.030 2.591 8.908 1.00 41.06 238 ALA A CA 1
ATOM 1748 C C . ALA A 1 238 ? 10.636 1.924 9.017 1.00 41.06 238 ALA A C 1
ATOM 1750 O O . ALA A 1 238 ? 9.865 2.316 9.900 1.00 41.06 238 ALA A O 1
ATOM 1751 N N . PHE A 1 239 ? 10.301 0.923 8.190 1.00 44.75 239 PHE A N 1
ATOM 1752 C CA . PHE A 1 239 ? 8.950 0.338 8.113 1.00 44.75 239 PHE A CA 1
ATOM 1753 C C . PHE A 1 239 ? 8.957 -1.162 7.791 1.00 44.75 239 PHE A C 1
ATOM 1755 O O . PHE A 1 239 ? 9.807 -1.642 7.038 1.00 44.75 239 PHE A O 1
ATOM 1762 N N . TYR A 1 240 ? 7.975 -1.878 8.341 1.00 55.91 240 TYR A N 1
ATOM 1763 C CA . TYR A 1 240 ? 7.677 -3.272 8.040 1.00 55.91 240 TYR A CA 1
ATOM 1764 C C . TYR A 1 240 ? 6.410 -3.360 7.193 1.00 55.91 240 TYR A C 1
ATOM 1766 O O . TYR A 1 240 ? 5.369 -2.864 7.619 1.00 55.91 240 TYR A O 1
ATOM 1774 N N . LEU A 1 241 ? 6.506 -4.008 6.032 1.00 55.50 241 LEU A N 1
ATOM 1775 C CA . LEU A 1 241 ? 5.365 -4.318 5.177 1.00 55.50 241 LEU A CA 1
ATOM 1776 C C . LEU A 1 241 ? 4.938 -5.758 5.443 1.00 55.50 241 LEU A C 1
ATOM 1778 O O . LEU A 1 241 ? 5.752 -6.676 5.335 1.00 55.50 241 LEU A O 1
ATOM 1782 N N . ARG A 1 242 ? 3.662 -5.966 5.765 1.00 58.69 242 ARG A N 1
ATOM 1783 C CA . ARG A 1 242 ? 3.078 -7.309 5.822 1.00 58.69 242 ARG A CA 1
ATOM 1784 C C . ARG A 1 242 ? 1.739 -7.340 5.126 1.00 58.69 242 ARG A C 1
ATOM 1786 O O . ARG A 1 242 ? 0.988 -6.378 5.212 1.00 58.69 242 ARG A O 1
ATOM 1793 N N . ARG A 1 243 ? 1.412 -8.484 4.539 1.00 57.34 243 ARG A N 1
ATOM 1794 C CA . ARG A 1 243 ? 0.050 -8.802 4.129 1.00 57.34 243 ARG A CA 1
ATOM 1795 C C . ARG A 1 243 ? -0.838 -9.038 5.350 1.00 57.34 243 ARG A C 1
ATOM 1797 O O . ARG A 1 243 ? -0.430 -9.709 6.303 1.00 57.34 243 ARG A O 1
ATOM 1804 N N . PHE A 1 244 ? -2.048 -8.496 5.303 1.00 52.75 244 PHE A N 1
ATOM 1805 C CA . PHE A 1 244 ? -3.100 -8.702 6.295 1.00 52.75 244 PHE A CA 1
ATOM 1806 C C . PHE A 1 244 ? -4.302 -9.302 5.553 1.00 52.75 244 PHE A C 1
ATOM 1808 O O . PHE A 1 244 ? -4.633 -8.841 4.461 1.00 52.75 244 PHE A O 1
ATOM 1815 N N . LEU A 1 245 ? -4.842 -10.401 6.087 1.00 42.75 245 LEU A N 1
ATOM 1816 C CA . LEU A 1 245 ? -6.042 -11.080 5.586 1.00 42.75 245 LEU A CA 1
ATOM 1817 C C . LEU A 1 245 ? -7.266 -10.604 6.371 1.00 42.75 245 LEU A C 1
ATOM 1819 O O . LEU A 1 245 ? -7.086 -10.240 7.559 1.00 42.75 245 LEU A O 1
#

InterPro domains:
  IPR027417 P-loop containing nucleoside triphosphate hydrolase [G3DSA:3.40.50.300] (152-218)

Organism: NCBI:txid768671

Secondary structure (DSSP, 8-state):
-HHHHHHHHT--HHHHHHHHHHHHHHHHHTT-SS--TT--------------SPPPGGGPEEEEETTEEEEEEES-HHHHHHHHHHSSPPB-SPPSS-TTSSEEEEEEE-SSEEEEEETTEEEEEEESHHHHHHHHHHHHHHHHH-GGGSSEEEESEEEESSSS-EEEE---TTSSHHHHHHHHHHTTPEEEESSEEEE-TTSPBP---PPEEE-GGGHHHHTTT-GGGGSS--B-SS-EEE---

pLDDT: mean 79.82, std 15.72, range [37.66, 95.56]